Protein AF-A0A7S0VPA0-F1 (afdb_monomer)

pLDDT: mean 72.65, std 26.73, range [26.27, 98.5]

Sequence (343 aa):
MHLTSVAKGAALLAGLMACMPEGADAFAASPASLARLGGRAPAVNFASAAQKGGRAPLTGLKMSLSKDDKLGPFLESEKNLDHVFRNNKMWVVEQTRNDPDFFLRMSTGQSPKFLWIGCSDARVPANEIVGCGPGELFVHRNIANLVVNNDNSIQSVFQYAVEYLQVEHIIVCGHYQCGGVAASLNNADLASPLEEWVCNIRDVYRLHKEELDAIKSPEQRKRRLVELNAREQAVNVYKAAVVQRRRVYTHMKTGLAQPKVHAVVFDPKTGNLKRINTFEGDEQIDELHEVYDLYDAQTAAEFWENEEEYPKRENTPRKLFNRMPTGLSAAKQSVSLPSSDDE

Radius of gyration: 32.86 Å; Cα contacts (8 Å, |Δi|>4): 327; chains: 1; bounding box: 89×100×85 Å

Structure (mmCIF, N/CA/C/O backbone):
data_AF-A0A7S0VPA0-F1
#
_entry.id   AF-A0A7S0VPA0-F1
#
loop_
_atom_site.group_PDB
_atom_site.id
_atom_site.type_symbol
_atom_site.label_atom_id
_atom_site.label_alt_id
_atom_site.label_comp_id
_atom_site.label_asym_id
_atom_site.label_entity_id
_atom_site.label_seq_id
_atom_site.pdbx_PDB_ins_code
_atom_site.Cartn_x
_atom_site.Cartn_y
_atom_site.Cartn_z
_atom_site.occupancy
_atom_site.B_iso_or_equiv
_atom_site.auth_seq_id
_atom_site.auth_comp_id
_atom_site.auth_asym_id
_atom_site.auth_atom_id
_atom_site.pdbx_PDB_model_num
ATOM 1 N N . MET A 1 1 ? 24.143 -38.740 -47.650 1.00 32.38 1 MET A N 1
ATOM 2 C CA . MET A 1 1 ? 25.544 -38.351 -47.926 1.00 32.38 1 MET A CA 1
ATOM 3 C C . MET A 1 1 ? 25.711 -36.918 -47.431 1.00 32.38 1 MET A C 1
ATOM 5 O O . MET A 1 1 ? 25.043 -36.046 -47.955 1.00 32.38 1 MET A O 1
ATOM 9 N N . HIS A 1 2 ? 26.184 -36.774 -46.188 1.00 28.34 2 HIS A N 1
ATOM 10 C CA . HIS A 1 2 ? 27.453 -36.109 -45.817 1.00 28.34 2 HIS A CA 1
ATOM 11 C C . HIS A 1 2 ? 27.423 -34.583 -46.011 1.00 28.34 2 HIS A C 1
ATOM 13 O O . HIS A 1 2 ? 27.366 -34.101 -47.129 1.00 28.34 2 HIS A O 1
ATOM 19 N N . LEU A 1 3 ? 27.231 -33.820 -44.927 1.00 27.89 3 LEU A N 1
ATOM 20 C CA . LEU A 1 3 ? 28.231 -33.320 -43.953 1.00 27.89 3 LEU A CA 1
ATOM 21 C C . LEU A 1 3 ? 28.628 -31.883 -44.322 1.00 27.89 3 LEU A C 1
ATOM 23 O O . LEU A 1 3 ? 29.388 -31.689 -45.258 1.00 27.89 3 LEU A O 1
ATOM 27 N N . THR A 1 4 ? 28.114 -30.898 -43.575 1.00 32.09 4 THR A N 1
ATOM 28 C CA . THR A 1 4 ? 28.841 -29.706 -43.073 1.00 32.09 4 THR A CA 1
ATOM 29 C C . THR A 1 4 ? 27.857 -28.742 -42.388 1.00 32.09 4 THR A C 1
ATOM 31 O O . THR A 1 4 ? 27.223 -27.909 -43.019 1.00 32.09 4 THR A O 1
ATOM 34 N N . SER A 1 5 ? 27.708 -28.854 -41.065 1.00 35.09 5 SER A N 1
ATOM 35 C CA . SER A 1 5 ? 27.100 -27.804 -40.228 1.00 35.09 5 SER A CA 1
ATOM 36 C C . SER A 1 5 ? 27.611 -27.918 -38.790 1.00 35.09 5 SER A C 1
ATOM 38 O O . SER A 1 5 ? 26.869 -28.243 -37.868 1.00 35.09 5 SER A O 1
ATOM 40 N N . VAL A 1 6 ? 28.910 -27.678 -38.607 1.00 39.25 6 VAL A N 1
ATOM 41 C CA . VAL A 1 6 ? 29.537 -27.434 -37.299 1.00 39.25 6 VAL A CA 1
ATOM 42 C C . VAL A 1 6 ? 30.620 -26.377 -37.511 1.00 39.25 6 VAL A C 1
ATOM 44 O O . VAL A 1 6 ? 31.776 -26.717 -37.710 1.00 39.25 6 VAL A O 1
ATOM 47 N N . ALA A 1 7 ? 30.233 -25.100 -37.572 1.00 33.41 7 ALA A N 1
ATOM 48 C CA . ALA A 1 7 ? 31.144 -23.953 -37.449 1.00 33.41 7 ALA A CA 1
ATOM 49 C C . ALA A 1 7 ? 30.348 -22.638 -37.447 1.00 33.41 7 ALA A C 1
ATOM 51 O O . ALA A 1 7 ? 30.307 -21.936 -38.452 1.00 33.41 7 ALA A O 1
ATOM 52 N N . LYS A 1 8 ? 29.673 -22.318 -36.334 1.00 34.59 8 LYS A N 1
ATOM 53 C CA . LYS A 1 8 ? 29.228 -20.941 -36.010 1.00 34.59 8 LYS A CA 1
ATOM 54 C C . LYS A 1 8 ? 28.920 -20.729 -34.515 1.00 34.59 8 LYS A C 1
ATOM 56 O O . LYS A 1 8 ? 28.148 -19.854 -34.156 1.00 34.59 8 LYS A O 1
ATOM 61 N N . GLY A 1 9 ? 29.552 -21.523 -33.644 1.00 32.88 9 GLY A N 1
ATOM 62 C CA . GLY A 1 9 ? 29.410 -21.461 -32.179 1.00 32.88 9 GLY A CA 1
ATOM 63 C C . GLY A 1 9 ? 30.737 -21.289 -31.430 1.00 32.88 9 GLY A C 1
ATOM 64 O O . GLY A 1 9 ? 30.834 -21.666 -30.271 1.00 32.88 9 GLY A O 1
ATOM 65 N N . ALA A 1 10 ? 31.773 -20.768 -32.092 1.00 32.72 10 ALA A N 1
ATOM 66 C CA . ALA A 1 10 ? 33.113 -20.590 -31.528 1.00 32.72 10 ALA A CA 1
ATOM 67 C C . ALA A 1 10 ? 33.644 -19.181 -31.836 1.00 32.72 10 ALA A C 1
ATOM 69 O O . ALA A 1 10 ? 34.648 -19.014 -32.516 1.00 32.72 10 ALA A O 1
ATOM 70 N N . ALA A 1 11 ? 32.906 -18.161 -31.399 1.00 35.44 11 ALA A N 1
ATOM 71 C CA . ALA A 1 11 ? 33.345 -16.765 -31.395 1.00 35.44 11 ALA A CA 1
ATOM 72 C C . ALA A 1 11 ? 32.500 -15.955 -30.397 1.00 35.44 11 ALA A C 1
ATOM 74 O O . ALA A 1 11 ? 31.857 -14.982 -30.766 1.00 35.44 11 ALA A O 1
ATOM 75 N N . LEU A 1 12 ? 32.432 -16.403 -29.139 1.00 34.19 12 LEU A N 1
ATOM 76 C CA . LEU A 1 12 ? 31.917 -15.587 -28.028 1.00 34.19 12 LEU A CA 1
ATOM 77 C C . LEU A 1 12 ? 32.509 -16.029 -26.675 1.00 34.19 12 LEU A C 1
ATOM 79 O O . LEU A 1 12 ? 31.828 -16.059 -25.657 1.00 34.19 12 LEU A O 1
ATOM 83 N N . LEU A 1 13 ? 33.785 -16.430 -26.679 1.00 31.72 13 LEU A N 1
ATOM 84 C CA . LEU A 1 13 ? 34.511 -16.873 -25.479 1.00 31.72 13 LEU A CA 1
ATOM 85 C C . LEU A 1 13 ? 35.946 -16.321 -25.427 1.00 31.72 13 LEU A C 1
ATOM 87 O O . LEU A 1 13 ? 36.865 -16.957 -24.925 1.00 31.72 13 LEU A O 1
ATOM 91 N N . ALA A 1 14 ? 36.127 -15.109 -25.953 1.00 33.38 14 ALA A N 1
ATOM 92 C CA . ALA A 1 14 ? 37.338 -14.309 -25.810 1.00 33.38 14 ALA A CA 1
ATOM 93 C C . ALA A 1 14 ? 36.904 -12.864 -25.526 1.00 33.38 14 ALA A C 1
ATOM 95 O O . ALA A 1 14 ? 36.555 -12.126 -26.442 1.00 33.38 14 ALA A O 1
ATOM 96 N N . GLY A 1 15 ? 36.825 -12.496 -24.245 1.00 35.62 15 GLY A N 1
ATOM 97 C CA . GLY A 1 15 ? 36.389 -11.153 -23.839 1.00 35.62 15 GLY A CA 1
ATOM 98 C C . GLY A 1 15 ? 35.948 -10.983 -22.383 1.00 35.62 15 GLY A C 1
ATOM 99 O O . GLY A 1 15 ? 35.438 -9.926 -22.040 1.00 35.62 15 GLY A O 1
ATOM 100 N N . LEU A 1 16 ? 36.129 -11.988 -21.521 1.00 31.03 16 LEU A N 1
ATOM 101 C CA . LEU A 1 16 ? 35.842 -11.903 -20.082 1.00 31.03 16 LEU A CA 1
ATOM 102 C C . LEU A 1 16 ? 36.966 -12.577 -19.281 1.00 31.03 16 LEU A C 1
ATOM 104 O O . LEU A 1 16 ? 36.773 -13.576 -18.601 1.00 31.03 16 LEU A O 1
ATOM 108 N N . MET A 1 17 ? 38.174 -12.030 -19.408 1.00 32.00 17 MET A N 1
ATOM 109 C CA . MET A 1 17 ? 39.246 -12.178 -18.421 1.00 32.00 17 MET A CA 1
ATOM 110 C C . MET A 1 17 ? 40.142 -10.939 -18.480 1.00 32.00 17 MET A C 1
ATOM 112 O O . MET A 1 17 ? 41.177 -10.914 -19.136 1.00 32.00 17 MET A O 1
ATOM 116 N N . ALA A 1 18 ? 39.699 -9.885 -17.806 1.00 33.62 18 ALA A N 1
ATOM 117 C CA . ALA A 1 18 ? 40.543 -8.799 -17.335 1.00 33.62 18 ALA A CA 1
ATOM 118 C C . ALA A 1 18 ? 39.914 -8.279 -16.036 1.00 33.62 18 ALA A C 1
ATOM 120 O O . ALA A 1 18 ? 38.700 -8.105 -15.981 1.00 33.62 18 ALA A O 1
ATOM 121 N N . CYS A 1 19 ? 40.750 -8.064 -15.019 1.00 33.06 19 CYS A N 1
ATOM 122 C CA . CYS A 1 19 ? 40.427 -7.644 -13.649 1.00 33.06 19 CYS A CA 1
ATOM 123 C C . CYS A 1 19 ? 40.062 -8.768 -12.660 1.00 33.06 19 CYS A C 1
ATOM 125 O O . CYS A 1 19 ? 38.955 -8.825 -12.133 1.00 33.06 19 CYS A O 1
ATOM 127 N N . MET A 1 20 ? 41.058 -9.588 -12.309 1.00 32.31 20 MET A N 1
ATOM 128 C CA . MET A 1 20 ? 41.238 -10.051 -10.927 1.00 32.31 20 MET A CA 1
ATOM 129 C C . MET A 1 20 ? 42.699 -9.831 -10.495 1.00 32.31 20 MET A C 1
ATOM 131 O O . MET A 1 20 ? 43.583 -9.924 -11.347 1.00 32.31 20 MET A O 1
ATOM 135 N N . PRO A 1 21 ? 42.943 -9.459 -9.223 1.00 33.28 21 PRO A N 1
ATOM 136 C CA . PRO A 1 21 ? 44.235 -8.968 -8.757 1.00 33.28 21 PRO A CA 1
ATOM 137 C C . PRO A 1 21 ? 45.264 -10.092 -8.587 1.00 33.28 21 PRO A C 1
ATOM 139 O O . PRO A 1 21 ? 44.941 -11.213 -8.195 1.00 33.28 21 PRO A O 1
ATOM 142 N N . GLU A 1 22 ? 46.507 -9.739 -8.899 1.00 30.94 22 GLU A N 1
ATOM 143 C CA . GLU A 1 22 ? 47.726 -10.543 -8.827 1.00 30.94 22 GLU A CA 1
ATOM 144 C C . GLU A 1 22 ? 48.099 -10.936 -7.386 1.00 30.94 22 GLU A C 1
ATOM 146 O O . GLU A 1 22 ? 47.882 -10.167 -6.449 1.00 30.94 22 GLU A O 1
ATOM 151 N N . GLY A 1 23 ? 48.746 -12.098 -7.226 1.00 28.50 23 GLY A N 1
ATOM 152 C CA . GLY A 1 23 ? 49.575 -12.391 -6.050 1.00 28.50 23 GLY A CA 1
ATOM 153 C C . GLY A 1 23 ? 49.283 -13.710 -5.336 1.00 28.50 23 GLY A C 1
ATOM 154 O O . GLY A 1 23 ? 48.856 -13.711 -4.186 1.00 28.50 23 GLY A O 1
ATOM 155 N N . ALA A 1 24 ? 49.575 -14.840 -5.979 1.00 30.14 24 ALA A N 1
ATOM 156 C CA . ALA A 1 24 ? 49.732 -16.122 -5.293 1.00 30.14 24 ALA A CA 1
ATOM 157 C C . ALA A 1 24 ? 50.986 -16.827 -5.820 1.00 30.14 24 ALA A C 1
ATOM 159 O O . ALA A 1 24 ? 50.892 -17.818 -6.537 1.00 30.14 24 ALA A O 1
ATOM 160 N N . ASP A 1 25 ? 52.157 -16.298 -5.460 1.00 29.67 25 ASP A N 1
ATOM 161 C CA . ASP A 1 25 ? 53.421 -17.006 -5.644 1.00 29.67 25 ASP A CA 1
ATOM 162 C C . ASP A 1 25 ? 53.804 -17.736 -4.359 1.00 29.67 25 ASP A C 1
ATOM 164 O O . ASP A 1 25 ? 54.080 -17.154 -3.307 1.00 29.67 25 ASP A O 1
ATOM 168 N N . ALA A 1 26 ? 53.812 -19.058 -4.483 1.00 32.00 26 ALA A N 1
ATOM 169 C CA . ALA A 1 26 ? 54.432 -19.975 -3.556 1.00 32.00 26 ALA A CA 1
ATOM 170 C C . ALA A 1 26 ? 55.951 -19.750 -3.556 1.00 32.00 26 ALA A C 1
ATOM 172 O O . ALA A 1 26 ? 56.624 -20.040 -4.542 1.00 32.00 26 ALA A O 1
ATOM 173 N N . PHE A 1 27 ? 56.505 -19.302 -2.429 1.00 27.69 27 PHE A N 1
ATOM 174 C CA . PHE A 1 27 ? 57.941 -19.371 -2.177 1.00 27.69 27 PHE A CA 1
ATOM 175 C C . PHE A 1 27 ? 58.235 -20.345 -1.039 1.00 27.69 27 PHE A C 1
ATOM 177 O O . PHE A 1 27 ? 57.930 -20.110 0.130 1.00 27.69 27 PHE A O 1
ATOM 184 N N . ALA A 1 28 ? 58.847 -21.461 -1.429 1.00 29.02 28 ALA A N 1
ATOM 185 C CA . ALA A 1 28 ? 59.545 -22.381 -0.553 1.00 29.02 28 ALA A CA 1
ATOM 186 C C . ALA A 1 28 ? 60.718 -21.657 0.130 1.00 29.02 28 ALA A C 1
ATOM 188 O O . ALA A 1 28 ? 61.542 -21.035 -0.542 1.00 29.02 28 ALA A O 1
ATOM 189 N N . ALA A 1 29 ? 60.813 -21.756 1.456 1.00 28.09 29 ALA A N 1
ATOM 190 C CA . ALA A 1 29 ? 61.918 -21.198 2.230 1.00 28.09 29 ALA A CA 1
ATOM 191 C C . ALA A 1 29 ? 62.819 -22.311 2.788 1.00 28.09 29 ALA A C 1
ATOM 193 O O . ALA A 1 29 ? 62.364 -23.226 3.474 1.00 28.09 29 ALA A O 1
ATOM 194 N N . SER A 1 30 ? 64.112 -22.191 2.482 1.00 27.44 30 SER A N 1
ATOM 195 C CA . SER A 1 30 ? 65.235 -22.957 3.035 1.00 27.44 30 SER A CA 1
ATOM 196 C C . SER A 1 30 ? 65.550 -22.517 4.479 1.00 27.44 30 SER A C 1
ATOM 198 O O . SER A 1 30 ? 65.410 -21.331 4.787 1.00 27.44 30 SER A O 1
ATOM 200 N N . PRO A 1 31 ? 66.015 -23.414 5.372 1.00 28.36 31 PRO A N 1
ATOM 201 C CA . PRO A 1 31 ? 66.252 -23.089 6.773 1.00 28.36 31 PRO A CA 1
ATOM 202 C C . PRO A 1 31 ? 67.663 -22.526 6.986 1.00 28.36 31 PRO A C 1
ATOM 204 O O . PRO A 1 31 ? 68.636 -23.201 6.668 1.00 28.36 31 PRO A O 1
ATOM 207 N N . ALA A 1 32 ? 67.763 -21.315 7.546 1.00 28.17 32 ALA A N 1
ATOM 208 C CA . ALA A 1 32 ? 68.786 -20.866 8.509 1.00 28.17 32 ALA A CA 1
ATOM 209 C C . ALA A 1 32 ? 68.996 -19.342 8.442 1.00 28.17 32 ALA A C 1
ATOM 211 O O . ALA A 1 32 ? 69.848 -18.842 7.713 1.00 28.17 32 ALA A O 1
ATOM 212 N N . SER A 1 33 ? 68.297 -18.605 9.300 1.00 28.42 33 SER A N 1
ATOM 213 C CA . SER A 1 33 ? 68.822 -17.366 9.879 1.00 28.42 33 SER A CA 1
ATOM 214 C C . SER A 1 33 ? 68.251 -17.212 11.290 1.00 28.42 33 SER A C 1
ATOM 216 O O . SER A 1 33 ? 67.051 -17.094 11.523 1.00 28.42 33 SER A O 1
ATOM 218 N N . LEU A 1 34 ? 69.150 -17.372 12.256 1.00 27.36 34 LEU A N 1
ATOM 219 C CA . LEU A 1 34 ? 68.897 -17.509 13.684 1.00 27.36 34 LEU A CA 1
ATOM 220 C C . LEU A 1 34 ? 68.647 -16.155 14.368 1.00 27.36 34 LEU A C 1
ATOM 222 O O . LEU A 1 34 ? 69.434 -15.228 14.223 1.00 27.36 34 LEU A O 1
ATOM 226 N N . ALA A 1 35 ? 67.634 -16.167 15.238 1.00 28.98 35 ALA A N 1
ATOM 227 C CA . ALA A 1 35 ? 67.571 -15.553 16.568 1.00 28.98 35 ALA A CA 1
ATOM 228 C C . ALA A 1 35 ? 67.687 -14.022 16.726 1.00 28.98 35 ALA A C 1
ATOM 230 O O . ALA A 1 35 ? 68.770 -13.453 16.623 1.00 28.98 35 ALA A O 1
ATOM 231 N N . ARG A 1 36 ? 66.623 -13.417 17.286 1.00 27.62 36 ARG A N 1
ATOM 232 C CA . ARG A 1 36 ? 66.661 -12.779 18.622 1.00 27.62 36 ARG A CA 1
ATOM 233 C C . ARG A 1 36 ? 65.265 -12.341 19.107 1.00 27.62 36 ARG A C 1
ATOM 235 O O . ARG A 1 36 ? 64.505 -11.755 18.354 1.00 27.62 36 ARG A O 1
ATOM 242 N N . LEU A 1 37 ? 65.037 -12.576 20.407 1.00 29.25 37 LEU A N 1
ATOM 243 C CA . LEU A 1 37 ? 64.057 -11.955 21.322 1.00 29.25 37 LEU A CA 1
ATOM 244 C C . LEU A 1 37 ? 62.614 -12.517 21.382 1.00 29.25 37 LEU A C 1
ATOM 246 O O . LEU A 1 37 ? 61.673 -11.960 20.843 1.00 29.25 37 LEU A O 1
ATOM 250 N N . GLY A 1 38 ? 62.460 -13.582 22.184 1.00 26.27 38 GLY A N 1
ATOM 251 C CA . GLY A 1 38 ? 61.722 -13.515 23.461 1.00 26.27 38 GLY A CA 1
ATOM 252 C C . GLY A 1 38 ? 60.184 -13.543 23.458 1.00 26.27 38 GLY A C 1
ATOM 253 O O . GLY A 1 38 ? 59.554 -12.496 23.496 1.00 26.27 38 GLY A O 1
ATOM 254 N N . GLY A 1 39 ? 59.593 -14.737 23.601 1.00 28.81 39 GLY A N 1
ATOM 255 C CA . GLY A 1 39 ? 58.189 -14.925 24.009 1.00 28.81 39 GLY A CA 1
ATOM 256 C C . GLY A 1 39 ? 57.688 -16.352 23.750 1.00 28.81 39 GLY A C 1
ATOM 257 O O . GLY A 1 39 ? 57.384 -16.703 22.619 1.00 28.81 39 GLY A O 1
ATOM 258 N N . ARG A 1 40 ? 57.670 -17.209 24.782 1.00 31.22 40 ARG A N 1
ATOM 259 C CA . ARG A 1 40 ? 57.403 -18.662 24.699 1.00 31.22 40 ARG A CA 1
ATOM 260 C C . ARG A 1 40 ? 55.922 -18.988 24.426 1.00 31.22 40 ARG A C 1
ATOM 262 O O . ARG A 1 40 ? 55.089 -18.776 25.300 1.00 31.22 40 ARG A O 1
ATOM 269 N N . ALA A 1 41 ? 55.639 -19.630 23.292 1.00 30.17 41 ALA A N 1
ATOM 270 C CA . ALA A 1 41 ? 54.487 -20.521 23.104 1.00 30.17 41 ALA A CA 1
ATOM 271 C C . ALA A 1 41 ? 54.889 -21.966 23.485 1.00 30.17 41 ALA A C 1
ATOM 273 O O . ALA A 1 41 ? 56.035 -22.350 23.224 1.00 30.17 41 ALA A O 1
ATOM 274 N N . PRO A 1 42 ? 54.023 -22.780 24.121 1.00 32.22 42 PRO A N 1
ATOM 275 C CA . PRO A 1 42 ? 54.386 -24.140 24.497 1.00 32.22 42 PRO A CA 1
ATOM 276 C C . PRO A 1 42 ? 54.331 -25.074 23.281 1.00 32.22 42 PRO A C 1
ATOM 278 O O . PRO A 1 42 ? 53.343 -25.131 22.553 1.00 32.22 42 PRO A O 1
ATOM 281 N N . ALA A 1 43 ? 55.430 -25.798 23.078 1.00 30.75 43 ALA A N 1
ATOM 282 C CA . ALA A 1 43 ? 55.639 -26.759 22.007 1.00 30.75 43 ALA A CA 1
ATOM 283 C C . ALA A 1 43 ? 54.884 -28.074 22.256 1.00 30.75 43 ALA A C 1
ATOM 285 O O . ALA A 1 43 ? 54.890 -28.604 23.368 1.00 30.75 43 ALA A O 1
ATOM 286 N N . VAL A 1 44 ? 54.301 -28.633 21.196 1.00 30.03 44 VAL A N 1
ATOM 287 C CA . VAL A 1 44 ? 53.760 -29.996 21.168 1.00 30.03 44 VAL A CA 1
ATOM 288 C C . VAL A 1 44 ? 54.839 -30.903 20.579 1.00 30.03 44 VAL A C 1
ATOM 290 O O . VAL A 1 44 ? 55.142 -30.820 19.392 1.00 30.03 44 VAL A O 1
ATOM 293 N N . ASN A 1 45 ? 55.455 -31.737 21.418 1.00 29.25 45 ASN A N 1
ATOM 294 C CA . ASN A 1 45 ? 56.400 -32.767 20.987 1.00 29.25 45 ASN A CA 1
ATOM 295 C C . ASN A 1 45 ? 55.652 -34.083 20.756 1.00 29.25 45 ASN A C 1
ATOM 297 O O . ASN A 1 45 ? 55.006 -34.597 21.668 1.00 29.25 45 ASN A O 1
ATOM 301 N N . PHE A 1 46 ? 55.813 -34.660 19.566 1.00 28.30 46 PHE A N 1
ATOM 302 C CA . PHE A 1 46 ? 55.507 -36.061 19.297 1.00 28.30 46 PHE A CA 1
ATOM 303 C C . PHE A 1 46 ? 56.811 -36.862 19.322 1.00 28.30 46 PHE A C 1
ATOM 305 O O . PHE A 1 46 ? 57.683 -36.661 18.481 1.00 28.30 46 PHE A O 1
ATOM 312 N N . ALA A 1 47 ? 56.938 -37.779 20.280 1.00 30.75 47 ALA A N 1
ATOM 313 C CA . ALA A 1 47 ? 57.941 -38.837 20.259 1.00 30.75 47 ALA A CA 1
ATOM 314 C C . ALA A 1 47 ? 57.353 -40.127 20.850 1.00 30.75 47 ALA A C 1
ATOM 316 O O . ALA A 1 47 ? 56.534 -40.104 21.767 1.00 30.75 47 ALA A O 1
ATOM 317 N N . SER A 1 48 ? 57.745 -41.237 20.233 1.00 27.98 48 SER A N 1
ATOM 318 C CA . SER A 1 48 ? 57.097 -42.543 20.235 1.00 27.98 48 SER A CA 1
ATOM 319 C C . SER A 1 48 ? 57.331 -43.407 21.479 1.00 27.98 48 SER A C 1
ATOM 321 O O . SER A 1 48 ? 58.345 -43.309 22.160 1.00 27.98 48 SER A O 1
ATOM 323 N N . ALA A 1 49 ? 56.383 -44.325 21.665 1.00 31.16 49 ALA A N 1
ATOM 324 C CA . ALA A 1 49 ? 56.267 -45.411 22.634 1.00 31.16 49 ALA A CA 1
ATOM 325 C C . ALA A 1 49 ? 57.549 -46.137 23.103 1.00 31.16 49 ALA A C 1
ATOM 327 O O . ALA A 1 49 ? 58.336 -46.629 22.298 1.00 31.16 49 ALA A O 1
ATOM 328 N N . ALA A 1 50 ? 57.607 -46.395 24.415 1.00 29.77 50 ALA A N 1
ATOM 329 C CA . ALA A 1 50 ? 58.070 -47.656 24.998 1.00 29.77 50 ALA A CA 1
ATOM 330 C C . ALA A 1 50 ? 57.343 -47.905 26.338 1.00 29.77 50 ALA A C 1
ATOM 332 O O . ALA A 1 50 ? 56.945 -46.981 27.040 1.00 29.77 50 ALA A O 1
ATOM 333 N N . GLN A 1 51 ? 57.089 -49.173 26.634 1.00 33.12 51 GLN A N 1
ATOM 334 C CA . GLN A 1 51 ? 55.990 -49.683 27.456 1.00 33.12 51 GLN A CA 1
ATOM 335 C C . GLN A 1 51 ? 56.434 -50.073 28.885 1.00 33.12 51 GLN A C 1
ATOM 337 O O . GLN A 1 51 ? 57.551 -50.552 29.054 1.00 33.12 51 GLN A O 1
ATOM 342 N N . LYS A 1 52 ? 55.472 -50.028 29.831 1.00 28.86 52 LYS A N 1
ATOM 343 C CA . LYS A 1 52 ? 55.312 -50.798 31.100 1.00 28.86 52 LYS A CA 1
ATOM 344 C C . LYS A 1 52 ? 55.432 -50.012 32.420 1.00 28.86 52 LYS A C 1
ATOM 346 O O . LYS A 1 52 ? 56.511 -49.642 32.856 1.00 28.86 52 LYS A O 1
ATOM 351 N N . GLY A 1 53 ? 54.292 -49.907 33.111 1.00 28.27 53 GLY A N 1
ATOM 352 C CA . GLY A 1 53 ? 54.167 -49.511 34.521 1.00 28.27 53 GLY A CA 1
ATOM 353 C C . GLY A 1 53 ? 52.774 -48.941 34.798 1.00 28.27 53 GLY A C 1
ATOM 354 O O . GLY A 1 53 ? 52.509 -47.794 34.468 1.00 28.27 53 GLY A O 1
ATOM 355 N N . GLY A 1 54 ? 51.844 -49.758 35.296 1.00 31.22 54 GLY A N 1
ATOM 356 C CA . GLY A 1 54 ? 50.413 -49.433 35.317 1.00 31.22 54 GLY A CA 1
ATOM 357 C C . GLY A 1 54 ? 49.929 -48.488 36.424 1.00 31.22 54 GLY A C 1
ATOM 358 O O . GLY A 1 54 ? 50.500 -48.448 37.507 1.00 31.22 54 GLY A O 1
ATOM 359 N N . ARG A 1 55 ? 48.793 -47.818 36.165 1.00 31.38 55 ARG A N 1
ATOM 360 C CA . ARG A 1 55 ? 47.627 -47.670 37.067 1.00 31.38 55 ARG A CA 1
ATOM 361 C C . ARG A 1 55 ? 46.492 -46.888 36.374 1.00 31.38 55 ARG A C 1
ATOM 363 O O . ARG A 1 55 ? 46.729 -45.780 35.929 1.00 31.38 55 ARG A O 1
ATOM 370 N N . ALA A 1 56 ? 45.303 -47.505 36.355 1.00 37.25 56 ALA A N 1
ATOM 371 C CA . ALA A 1 56 ? 43.922 -46.988 36.244 1.00 37.25 56 ALA A CA 1
ATOM 372 C C . ALA A 1 56 ? 43.527 -45.935 35.167 1.00 37.25 56 ALA A C 1
ATOM 374 O O . ALA A 1 56 ? 44.230 -44.953 34.951 1.00 37.25 56 ALA A O 1
ATOM 375 N N . PRO A 1 57 ? 42.335 -46.067 34.542 1.00 33.97 57 PRO A N 1
ATOM 376 C CA . PRO A 1 57 ? 41.814 -45.057 33.629 1.00 33.97 57 PRO A CA 1
ATOM 377 C C . PRO A 1 57 ? 41.324 -43.835 34.418 1.00 33.97 57 PRO A C 1
ATOM 379 O O . PRO A 1 57 ? 40.502 -43.963 35.324 1.00 33.97 57 PRO A O 1
ATOM 382 N N . LEU A 1 58 ? 41.768 -42.634 34.038 1.00 37.78 58 LEU A N 1
ATOM 383 C CA . LEU A 1 58 ? 41.102 -41.384 34.418 1.00 37.78 58 LEU A CA 1
ATOM 384 C C . LEU A 1 58 ? 39.803 -41.249 33.609 1.00 37.78 58 LEU A C 1
ATOM 386 O O . LEU A 1 58 ? 39.659 -40.413 32.722 1.00 37.78 58 LEU A O 1
ATOM 390 N N . THR A 1 59 ? 38.835 -42.109 33.917 1.00 39.62 59 THR A N 1
ATOM 391 C CA . THR A 1 59 ? 37.422 -41.811 33.714 1.00 39.62 59 THR A CA 1
ATOM 392 C C . THR A 1 59 ? 37.043 -40.722 34.710 1.00 39.62 59 THR A C 1
ATOM 394 O O . THR A 1 59 ? 36.941 -40.998 35.904 1.00 39.62 59 THR A O 1
ATOM 397 N N . GLY A 1 60 ? 36.826 -39.496 34.235 1.00 41.44 60 GLY A N 1
ATOM 398 C CA . GLY A 1 60 ? 36.168 -38.468 35.040 1.00 41.44 60 GLY A CA 1
ATOM 399 C C . GLY A 1 60 ? 36.831 -37.099 35.031 1.00 41.44 60 GLY A C 1
ATOM 400 O O . GLY A 1 60 ? 37.223 -36.608 36.080 1.00 41.44 60 GLY A O 1
ATOM 401 N N . LEU A 1 61 ? 36.818 -36.422 33.883 1.00 31.45 61 LEU A N 1
ATOM 402 C CA . LEU A 1 61 ? 36.445 -35.009 33.897 1.00 31.45 61 LEU A CA 1
ATOM 403 C C . LEU A 1 61 ? 35.030 -34.919 33.321 1.00 31.45 61 LEU A C 1
ATOM 405 O O . LEU A 1 61 ? 34.822 -34.713 32.130 1.00 31.45 61 LEU A O 1
ATOM 409 N N . LYS A 1 62 ? 34.029 -35.146 34.177 1.00 35.12 62 LYS A N 1
ATOM 410 C CA . LYS A 1 62 ? 32.688 -34.634 33.900 1.00 35.12 62 LYS A CA 1
ATOM 411 C C . LYS A 1 62 ? 32.782 -33.129 34.104 1.00 35.12 62 LYS A C 1
ATOM 413 O O . LYS A 1 62 ? 32.799 -32.677 35.245 1.00 35.12 62 LYS A O 1
ATOM 418 N N . MET A 1 63 ? 32.845 -32.362 33.020 1.00 36.97 63 MET A N 1
ATOM 419 C CA . MET A 1 63 ? 32.367 -30.988 33.099 1.00 36.97 63 MET A CA 1
ATOM 420 C C . MET A 1 63 ? 30.883 -31.086 33.438 1.00 36.97 63 MET A C 1
ATOM 422 O O . MET A 1 63 ? 30.077 -31.549 32.632 1.00 36.97 63 MET A O 1
ATOM 426 N N . SER A 1 64 ? 30.538 -30.774 34.684 1.00 37.16 64 SER A N 1
ATOM 427 C CA . SER A 1 64 ? 29.150 -30.618 35.078 1.00 37.16 64 SER A CA 1
ATOM 428 C C . SER A 1 64 ? 28.607 -29.425 34.306 1.00 37.16 64 SER A C 1
ATOM 430 O O . SER A 1 64 ? 28.902 -28.283 34.650 1.00 37.16 64 SER A O 1
ATOM 432 N N . LEU A 1 65 ? 27.844 -29.698 33.251 1.00 45.53 65 LEU A N 1
ATOM 433 C CA . LEU A 1 65 ? 26.930 -28.720 32.683 1.00 45.53 65 LEU A CA 1
ATOM 434 C C . LEU A 1 65 ? 26.021 -28.273 33.829 1.00 45.53 65 LEU A C 1
ATOM 436 O O . LEU A 1 65 ? 25.236 -29.068 34.357 1.00 45.53 65 LEU A O 1
ATOM 440 N N . SER A 1 66 ? 26.187 -27.031 34.278 1.00 44.88 66 SER A N 1
ATOM 441 C CA . SER A 1 66 ? 25.186 -26.413 35.132 1.00 44.88 66 SER A CA 1
ATOM 442 C C . SER A 1 66 ? 23.890 -26.342 34.323 1.00 44.88 66 SER A C 1
ATOM 444 O O . SER A 1 66 ? 23.898 -26.100 33.117 1.00 44.88 66 SER A O 1
ATOM 446 N N . LYS A 1 67 ? 22.747 -26.561 34.976 1.00 50.53 67 LYS A N 1
ATOM 447 C CA . LYS A 1 67 ? 21.421 -26.444 34.341 1.00 50.53 67 LYS A CA 1
ATOM 448 C C . LYS A 1 67 ? 21.069 -25.006 33.912 1.00 50.53 67 LYS A C 1
ATOM 450 O O . LYS A 1 67 ? 19.971 -24.787 33.415 1.00 50.53 67 LYS A O 1
ATOM 455 N N . ASP A 1 68 ? 22.004 -24.070 34.062 1.00 53.38 68 ASP A N 1
ATOM 456 C CA . ASP A 1 68 ? 21.855 -22.645 33.775 1.00 53.38 68 ASP A CA 1
ATOM 457 C C . ASP A 1 68 ? 22.701 -22.182 32.580 1.00 53.38 68 ASP A C 1
ATOM 459 O O . ASP A 1 68 ? 22.886 -20.979 32.384 1.00 53.38 68 ASP A O 1
ATOM 463 N N . ASP A 1 69 ? 23.211 -23.104 31.758 1.00 50.72 69 ASP A N 1
ATOM 464 C CA . ASP A 1 69 ? 23.935 -22.729 30.546 1.00 50.72 69 ASP A CA 1
ATOM 465 C C . ASP A 1 69 ? 22.956 -22.298 29.436 1.00 50.72 69 ASP A C 1
ATOM 467 O O . ASP A 1 69 ? 22.556 -23.062 28.554 1.00 50.72 69 ASP A O 1
ATOM 471 N N . LYS A 1 70 ? 22.528 -21.031 29.507 1.00 57.62 70 LYS A N 1
ATOM 472 C CA . LYS A 1 70 ? 21.654 -20.361 28.525 1.00 57.62 70 LYS A CA 1
ATOM 473 C C . LYS A 1 70 ? 22.282 -20.236 27.126 1.00 57.62 70 LYS A C 1
ATOM 475 O O . LYS A 1 70 ? 21.641 -19.685 26.234 1.00 57.62 70 LYS A O 1
ATOM 480 N N . LEU A 1 71 ? 23.502 -20.738 26.922 1.00 53.47 71 LEU A N 1
ATOM 481 C CA . LEU A 1 71 ? 24.186 -20.781 25.629 1.00 53.47 71 LEU A CA 1
ATOM 482 C C . LEU A 1 71 ? 24.022 -22.108 24.873 1.00 53.47 71 LEU A C 1
ATOM 484 O O . LEU A 1 71 ? 24.303 -22.146 23.678 1.00 53.47 71 LEU A O 1
ATOM 488 N N . GLY A 1 72 ? 23.527 -23.173 25.511 1.00 46.69 72 GLY A N 1
ATOM 489 C CA . GLY A 1 72 ? 23.259 -24.456 24.841 1.00 46.69 72 GLY A CA 1
ATOM 490 C C . GLY A 1 72 ? 22.360 -24.349 23.593 1.00 46.69 72 GLY A C 1
ATOM 491 O O . GLY A 1 72 ? 22.685 -24.957 22.577 1.00 46.69 72 GLY A O 1
ATOM 492 N N . PRO A 1 73 ? 21.299 -23.515 23.586 1.00 51.34 73 PRO A N 1
ATOM 493 C CA . PRO A 1 73 ? 20.481 -23.277 22.391 1.00 51.34 73 PRO A CA 1
ATOM 494 C C . PRO A 1 73 ? 21.152 -22.393 21.327 1.00 51.34 73 PRO A C 1
ATOM 496 O O . PRO A 1 73 ? 20.642 -22.288 20.215 1.00 51.34 73 PRO A O 1
ATOM 499 N N . PHE A 1 74 ? 22.264 -21.726 21.650 1.00 47.16 74 PHE A N 1
ATOM 500 C CA . PHE A 1 74 ? 22.962 -20.830 20.724 1.00 47.16 74 PHE A CA 1
ATOM 501 C C . PHE A 1 74 ? 23.803 -21.611 19.701 1.00 47.16 74 PHE A C 1
ATOM 503 O O . PHE A 1 74 ? 24.016 -21.139 18.588 1.00 47.16 74 PHE A O 1
ATOM 510 N N . LEU A 1 75 ? 24.216 -22.835 20.046 1.00 48.19 75 LEU A N 1
ATOM 511 C CA . LEU A 1 75 ? 25.053 -23.697 19.203 1.00 48.19 75 LEU A CA 1
ATOM 512 C C . LEU A 1 75 ? 24.254 -24.584 18.229 1.00 48.19 75 LEU A C 1
ATOM 514 O O . LEU A 1 75 ? 24.830 -25.122 17.290 1.00 48.19 75 LEU A O 1
ATOM 518 N N . GLU A 1 76 ? 22.930 -24.681 18.383 1.00 49.16 76 GLU A N 1
ATOM 519 C CA . GLU A 1 76 ? 22.043 -25.418 17.461 1.00 49.16 76 GLU A CA 1
ATOM 520 C C . GLU A 1 76 ? 21.511 -24.536 16.306 1.00 49.16 76 GLU A C 1
ATOM 522 O O . GLU A 1 76 ? 20.683 -24.970 15.504 1.00 49.16 76 GLU A O 1
ATOM 527 N N . SER A 1 77 ? 21.953 -23.275 16.212 1.00 51.34 77 SER A N 1
ATOM 528 C CA . SER A 1 77 ? 21.459 -22.317 15.216 1.00 51.34 77 SER A CA 1
ATOM 529 C C . SER A 1 77 ? 22.557 -21.564 14.472 1.00 51.34 77 SER A C 1
ATOM 531 O O . SER A 1 77 ? 22.419 -20.383 14.168 1.00 51.34 77 SER A O 1
ATOM 533 N N . GLU A 1 78 ? 23.594 -22.262 14.020 1.00 52.62 78 GLU A N 1
ATOM 534 C CA . GLU A 1 78 ? 24.204 -21.831 12.763 1.00 52.62 78 GLU A CA 1
ATOM 535 C C . GLU A 1 78 ? 23.228 -22.155 11.623 1.00 52.62 78 GLU A C 1
ATOM 537 O O . GLU A 1 78 ? 23.376 -23.127 10.882 1.00 52.62 78 GLU A O 1
ATOM 542 N N . LYS A 1 79 ? 22.186 -21.322 11.471 1.00 59.56 79 LYS A N 1
ATOM 543 C CA . LYS A 1 79 ? 21.485 -21.157 10.191 1.00 59.56 79 LYS A CA 1
ATOM 544 C C . LYS A 1 79 ? 22.479 -20.522 9.225 1.00 59.56 79 LYS A C 1
ATOM 546 O O . LYS A 1 79 ? 22.409 -19.334 8.929 1.00 59.56 79 LYS A O 1
ATOM 551 N N . ASN A 1 80 ? 23.459 -21.311 8.810 1.00 69.00 80 ASN A N 1
ATOM 552 C CA . ASN A 1 80 ? 24.492 -20.881 7.901 1.00 69.00 80 ASN A CA 1
ATOM 553 C C . ASN A 1 80 ? 23.818 -20.425 6.592 1.00 69.00 80 ASN A C 1
ATOM 555 O O . ASN A 1 80 ? 22.940 -21.107 6.045 1.00 69.00 80 ASN A O 1
ATOM 559 N N . LEU A 1 81 ? 24.217 -19.240 6.124 1.00 85.31 81 LEU A N 1
ATOM 560 C CA . LEU A 1 81 ? 23.730 -18.580 4.913 1.00 85.31 81 LEU A CA 1
ATOM 561 C C . LEU A 1 81 ? 23.876 -19.466 3.659 1.00 85.31 81 LEU A C 1
ATOM 563 O O . LEU A 1 81 ? 23.179 -19.256 2.666 1.00 85.31 81 LEU A O 1
ATOM 567 N N . ASP A 1 82 ? 24.712 -20.504 3.721 1.00 87.94 82 ASP A N 1
ATOM 568 C CA . ASP A 1 82 ? 24.887 -21.532 2.693 1.00 87.94 82 ASP A CA 1
ATOM 569 C C . ASP A 1 82 ? 23.570 -22.088 2.143 1.00 87.94 82 ASP A C 1
ATOM 571 O O . ASP A 1 82 ? 23.433 -22.300 0.931 1.00 87.94 82 ASP A O 1
ATOM 575 N N . HIS A 1 83 ? 22.560 -22.298 2.996 1.00 86.38 83 HIS A N 1
ATOM 576 C CA . HIS A 1 83 ? 21.283 -22.821 2.514 1.00 86.38 83 HIS A CA 1
ATOM 577 C C . HIS A 1 83 ? 20.577 -21.833 1.567 1.00 86.38 83 HIS A C 1
ATOM 579 O O . HIS A 1 83 ? 19.878 -22.276 0.656 1.00 86.38 83 HIS A O 1
ATOM 585 N N . VAL A 1 84 ? 20.743 -20.516 1.758 1.00 90.19 84 VAL A N 1
ATOM 586 C CA . VAL A 1 84 ? 20.132 -19.472 0.919 1.00 90.19 84 VAL A CA 1
ATOM 587 C C . VAL A 1 84 ? 20.763 -19.491 -0.468 1.00 90.19 84 VAL A C 1
ATOM 589 O O . VAL A 1 84 ? 20.041 -19.533 -1.463 1.00 90.19 84 VAL A O 1
ATOM 592 N N . PHE A 1 85 ? 22.095 -19.559 -0.551 1.00 92.38 85 PHE A N 1
ATOM 593 C CA . PHE A 1 85 ? 22.801 -19.677 -1.831 1.00 92.38 85 PHE A CA 1
ATOM 594 C C . PHE A 1 85 ? 22.476 -20.985 -2.552 1.00 92.38 85 PHE A C 1
ATOM 596 O O . PHE A 1 85 ? 22.288 -20.992 -3.769 1.00 92.38 85 PHE A O 1
ATOM 603 N N . ARG A 1 86 ? 22.357 -22.095 -1.813 1.00 92.88 86 ARG A N 1
ATOM 604 C CA . ARG A 1 86 ? 21.909 -23.370 -2.382 1.00 92.88 86 ARG A CA 1
ATOM 605 C C . ARG A 1 86 ? 20.493 -23.259 -2.951 1.00 92.88 86 ARG A C 1
ATOM 607 O O . ARG A 1 86 ? 20.275 -23.664 -4.089 1.00 92.88 86 ARG A O 1
ATOM 614 N N . ASN A 1 87 ? 19.556 -22.680 -2.200 1.00 92.88 87 ASN A N 1
ATOM 615 C CA . ASN A 1 87 ? 18.178 -22.481 -2.655 1.00 92.88 87 ASN A CA 1
ATOM 616 C C . ASN A 1 87 ? 18.113 -21.556 -3.879 1.00 92.88 87 ASN A C 1
ATOM 618 O O . ASN A 1 87 ? 17.373 -21.841 -4.815 1.00 92.88 87 ASN A O 1
ATOM 622 N N . ASN A 1 88 ? 18.926 -20.496 -3.917 1.00 95.62 88 ASN A N 1
ATOM 623 C CA . ASN A 1 88 ? 19.019 -19.606 -5.072 1.00 95.62 88 ASN A CA 1
ATOM 624 C C . ASN A 1 88 ? 19.517 -20.343 -6.326 1.00 95.62 88 ASN A C 1
ATOM 626 O O . ASN A 1 88 ? 18.892 -20.222 -7.374 1.00 95.62 88 ASN A O 1
ATOM 630 N N . LYS A 1 89 ? 20.576 -21.159 -6.223 1.00 95.31 89 LYS A N 1
ATOM 631 C CA . LYS A 1 89 ? 21.060 -21.966 -7.359 1.00 95.31 89 LYS A CA 1
ATOM 632 C C . LYS A 1 89 ? 19.976 -22.902 -7.894 1.00 95.31 89 LYS A C 1
ATOM 634 O O . LYS A 1 89 ? 19.796 -22.991 -9.105 1.00 95.31 89 LYS A O 1
ATOM 639 N N . MET A 1 90 ? 19.231 -23.556 -7.002 1.00 95.50 90 MET A N 1
ATOM 640 C CA . MET A 1 90 ? 18.105 -24.412 -7.392 1.00 95.50 90 MET A CA 1
ATOM 641 C C . MET A 1 90 ? 16.998 -23.615 -8.090 1.00 95.50 90 MET A C 1
ATOM 643 O O . MET A 1 90 ? 16.485 -24.054 -9.116 1.00 95.50 90 MET A O 1
ATOM 647 N N . TRP A 1 91 ? 16.672 -22.426 -7.581 1.00 95.00 91 TRP A N 1
ATOM 648 C CA . TRP A 1 91 ? 15.696 -21.532 -8.200 1.00 95.00 91 TRP A CA 1
ATOM 649 C C . TRP A 1 91 ? 16.130 -21.083 -9.603 1.00 95.00 91 TRP A C 1
ATOM 651 O O . TRP A 1 91 ? 15.322 -21.148 -10.522 1.00 95.00 91 TRP A O 1
ATOM 661 N N . VAL A 1 92 ? 17.402 -20.717 -9.808 1.00 95.81 92 VAL A N 1
ATOM 662 C CA . VAL A 1 92 ? 17.933 -20.350 -11.136 1.00 95.81 92 VAL A CA 1
ATOM 663 C C . VAL A 1 92 ? 17.767 -21.491 -12.138 1.00 95.81 92 VAL A C 1
ATOM 665 O O . VAL A 1 92 ? 17.307 -21.259 -13.258 1.00 95.81 92 VAL A O 1
ATOM 668 N N . VAL A 1 93 ? 18.115 -22.720 -11.740 1.00 96.38 93 VAL A N 1
ATOM 669 C CA . VAL A 1 93 ? 17.964 -23.908 -12.596 1.00 96.38 93 VAL A CA 1
ATOM 670 C C . VAL A 1 93 ? 16.499 -24.122 -12.969 1.00 96.38 93 VAL A C 1
ATOM 672 O O . VAL A 1 93 ? 16.198 -24.326 -14.142 1.00 96.38 93 VAL A O 1
ATOM 675 N N . GLU A 1 94 ? 15.591 -24.033 -11.998 1.00 95.75 94 GLU A N 1
ATOM 676 C CA . GLU A 1 94 ? 14.159 -24.231 -12.224 1.00 95.75 94 GLU A CA 1
ATOM 677 C C . GLU A 1 94 ? 13.559 -23.157 -13.143 1.00 95.75 94 GLU A C 1
ATOM 679 O O . GLU A 1 94 ? 12.873 -23.485 -14.108 1.00 95.75 94 GLU A O 1
ATOM 684 N N . GLN A 1 95 ? 13.862 -21.876 -12.905 1.00 94.38 95 GLN A N 1
ATOM 685 C CA . GLN A 1 95 ? 13.360 -20.792 -13.756 1.00 94.38 95 GLN A CA 1
ATOM 686 C C . GLN A 1 95 ? 13.889 -20.906 -15.190 1.00 94.38 95 GLN A C 1
ATOM 688 O O . GLN A 1 95 ? 13.107 -20.812 -16.128 1.00 94.38 95 GLN A O 1
ATOM 693 N N . THR A 1 96 ? 15.186 -21.190 -15.365 1.00 94.69 96 THR A N 1
ATOM 694 C CA . THR A 1 96 ? 15.798 -21.344 -16.701 1.00 94.69 96 THR A CA 1
ATOM 695 C C . THR A 1 96 ? 15.254 -22.567 -17.441 1.00 94.69 96 THR A C 1
ATOM 697 O O . THR A 1 96 ? 15.133 -22.557 -18.663 1.00 94.69 96 THR A O 1
ATOM 700 N N . ARG A 1 97 ? 14.920 -23.640 -16.711 1.00 96.25 97 ARG A N 1
ATOM 701 C CA . ARG A 1 97 ? 14.303 -24.838 -17.289 1.00 96.25 97 ARG A CA 1
ATOM 702 C C . ARG A 1 97 ? 12.902 -24.550 -17.822 1.00 96.25 97 ARG A C 1
ATOM 704 O O . ARG A 1 97 ? 12.560 -25.050 -18.890 1.00 96.25 97 ARG A O 1
ATOM 711 N N . ASN A 1 98 ? 12.110 -23.792 -17.069 1.00 93.88 98 ASN A N 1
ATOM 712 C CA . ASN A 1 98 ? 10.750 -23.429 -17.458 1.00 93.88 98 ASN A CA 1
ATOM 713 C C . ASN A 1 98 ? 10.744 -22.375 -18.571 1.00 93.88 98 ASN A C 1
ATOM 715 O O . ASN A 1 98 ? 9.885 -22.417 -19.449 1.00 93.88 98 ASN A O 1
ATOM 719 N N . ASP A 1 99 ? 11.719 -21.467 -18.557 1.00 93.56 99 ASP A N 1
ATOM 720 C CA . ASP A 1 99 ? 11.853 -20.391 -19.529 1.00 93.56 99 ASP A CA 1
ATOM 721 C C . ASP A 1 99 ? 13.333 -19.996 -19.723 1.00 93.56 99 ASP A C 1
ATOM 723 O O . ASP A 1 99 ? 13.906 -19.288 -18.886 1.00 93.56 99 ASP A O 1
ATOM 727 N N . PRO A 1 100 ? 13.970 -20.426 -20.832 1.00 95.44 100 PRO A N 1
ATOM 728 C CA . PRO A 1 100 ? 15.380 -20.137 -21.105 1.00 95.44 100 PRO A CA 1
ATOM 729 C C . PRO A 1 100 ? 15.720 -18.642 -21.186 1.00 95.44 100 PRO A C 1
ATOM 731 O O . PRO A 1 100 ? 16.854 -18.260 -20.896 1.00 95.44 100 PRO A O 1
ATOM 734 N N . ASP A 1 101 ? 14.748 -17.795 -21.534 1.00 93.44 101 ASP A N 1
ATOM 735 C CA . ASP A 1 101 ? 14.930 -16.350 -21.700 1.00 93.44 101 ASP A CA 1
ATOM 736 C C . ASP A 1 101 ? 14.530 -15.553 -20.444 1.00 93.44 101 ASP A C 1
ATOM 738 O O . ASP A 1 101 ? 14.569 -14.318 -20.448 1.00 93.44 101 ASP A O 1
ATOM 742 N N . PHE A 1 102 ? 14.171 -16.226 -19.344 1.00 91.62 102 PHE A N 1
ATOM 743 C CA . PHE A 1 102 ? 13.698 -15.599 -18.105 1.00 91.62 102 PHE A CA 1
ATOM 744 C C . PHE A 1 102 ? 14.648 -14.512 -17.579 1.00 91.62 102 PHE A C 1
ATOM 746 O O . PHE A 1 102 ? 14.243 -13.367 -17.360 1.00 91.62 102 PHE A O 1
ATOM 753 N N . PHE A 1 103 ? 15.931 -14.846 -17.413 1.00 92.56 103 PHE A N 1
ATOM 754 C CA . PHE A 1 103 ? 16.933 -13.910 -16.895 1.00 92.56 103 PHE A CA 1
ATOM 755 C C . PHE A 1 103 ? 17.335 -12.845 -17.915 1.00 92.56 103 PHE A C 1
ATOM 757 O O . PHE A 1 103 ? 17.670 -11.726 -17.523 1.00 92.56 103 PHE A O 1
ATOM 764 N N . LEU A 1 104 ? 17.242 -13.152 -19.214 1.00 90.25 104 LEU A N 1
ATOM 765 C CA . LEU A 1 104 ? 17.440 -12.153 -20.257 1.00 90.25 104 LEU A CA 1
ATOM 766 C C . LEU A 1 104 ? 16.369 -11.067 -20.134 1.00 90.25 104 LEU A C 1
ATOM 768 O O . LEU A 1 104 ? 16.716 -9.897 -19.997 1.00 90.25 104 LEU A O 1
ATOM 772 N N . ARG A 1 105 ? 15.084 -11.436 -20.064 1.00 87.38 105 ARG A N 1
ATOM 773 C CA . ARG A 1 105 ? 13.998 -10.460 -19.868 1.00 87.38 105 ARG A CA 1
ATOM 774 C C . ARG A 1 105 ? 14.144 -9.693 -18.555 1.00 87.38 105 ARG A C 1
ATOM 776 O O . ARG A 1 105 ? 14.057 -8.468 -18.574 1.00 87.38 105 ARG A O 1
ATOM 783 N N . MET A 1 106 ? 14.476 -10.375 -17.456 1.00 87.12 106 MET A N 1
ATOM 784 C CA . MET A 1 106 ? 14.734 -9.735 -16.156 1.00 87.12 106 MET A CA 1
ATOM 785 C C . MET A 1 106 ? 15.835 -8.662 -16.227 1.00 87.12 106 MET A C 1
ATOM 787 O O . MET A 1 106 ? 15.762 -7.663 -15.518 1.00 87.12 106 MET A O 1
ATOM 791 N N . SER A 1 107 ? 16.835 -8.838 -17.098 1.00 87.81 107 SER A N 1
ATOM 792 C CA . SER A 1 107 ? 17.942 -7.886 -17.263 1.00 87.81 107 SER A CA 1
ATOM 793 C C . SER A 1 107 ? 17.605 -6.646 -18.105 1.00 87.81 107 SER A C 1
ATOM 795 O O . SER A 1 107 ? 18.309 -5.642 -18.016 1.00 87.81 107 SER A O 1
ATOM 797 N N . THR A 1 10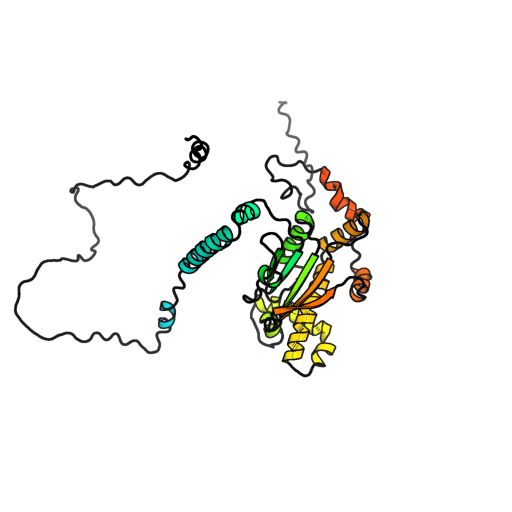8 ? 16.533 -6.682 -18.907 1.00 83.69 108 THR A N 1
ATOM 798 C CA . THR A 1 108 ? 16.211 -5.615 -19.883 1.00 83.69 108 THR A CA 1
ATOM 799 C C . THR A 1 108 ? 15.489 -4.398 -19.296 1.00 83.69 108 THR A C 1
ATOM 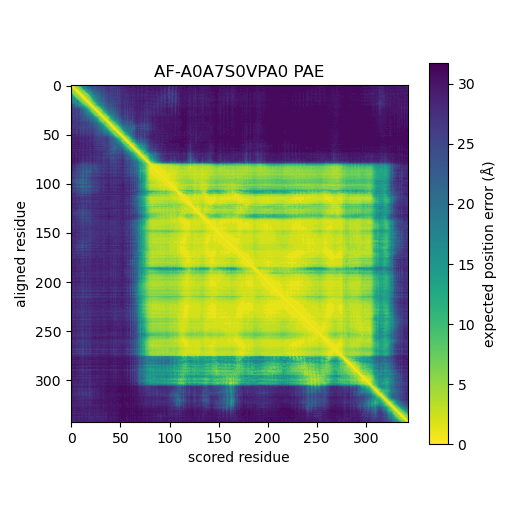801 O O . THR A 1 108 ? 15.336 -3.387 -19.981 1.00 83.69 108 THR A O 1
ATOM 804 N N . GLY A 1 109 ? 15.088 -4.458 -18.024 1.00 76.12 109 GLY A N 1
ATOM 805 C CA . GLY A 1 109 ? 14.433 -3.367 -17.302 1.00 76.12 109 GLY A CA 1
ATOM 806 C C . GLY A 1 109 ? 13.083 -3.771 -16.713 1.00 76.12 109 GLY A C 1
ATOM 807 O O . GLY A 1 109 ? 12.662 -4.920 -16.803 1.00 76.12 109 GLY A O 1
ATOM 808 N N . GLN A 1 110 ? 12.406 -2.808 -16.089 1.00 78.00 110 GLN A N 1
ATOM 809 C CA . GLN A 1 110 ? 11.084 -2.991 -15.484 1.00 78.00 110 GLN A CA 1
ATOM 810 C C . GLN A 1 110 ? 10.115 -1.923 -15.997 1.00 78.00 110 GLN A C 1
ATOM 812 O O . GLN A 1 110 ? 10.509 -0.777 -16.221 1.00 78.00 110 GLN A O 1
ATOM 817 N N . SER A 1 111 ? 8.843 -2.285 -16.152 1.00 84.62 111 SER A N 1
ATOM 818 C CA . SER A 1 111 ? 7.758 -1.341 -16.443 1.00 84.62 111 SER A CA 1
ATOM 819 C C . SER A 1 111 ? 6.497 -1.776 -15.689 1.00 84.62 111 SER A C 1
ATOM 821 O O . SER A 1 111 ? 5.517 -2.209 -16.298 1.00 84.62 111 SER A O 1
ATOM 823 N N . PRO A 1 112 ? 6.535 -1.730 -14.346 1.00 91.81 112 PRO A N 1
ATOM 824 C CA . PRO A 1 112 ? 5.428 -2.203 -13.537 1.00 91.81 112 PRO A CA 1
ATOM 825 C C . PRO A 1 112 ? 4.213 -1.299 -13.734 1.00 91.81 112 PRO A C 1
ATOM 827 O O . PRO A 1 112 ? 4.324 -0.074 -13.763 1.00 91.81 112 PRO A O 1
ATOM 830 N N . LYS A 1 113 ? 3.033 -1.909 -13.843 1.00 92.38 113 LYS A N 1
ATOM 831 C CA . LYS A 1 113 ? 1.756 -1.178 -13.940 1.00 92.38 113 LYS A CA 1
ATOM 832 C C . LYS A 1 113 ? 1.138 -0.891 -12.579 1.00 92.38 113 LYS A C 1
ATOM 834 O O . LYS A 1 113 ? 0.275 -0.023 -12.457 1.00 92.38 113 LYS A O 1
ATOM 839 N N . PHE A 1 114 ? 1.618 -1.590 -11.560 1.00 95.62 114 PHE A N 1
ATOM 840 C CA . PHE A 1 114 ? 1.074 -1.575 -10.217 1.00 95.62 114 PHE A CA 1
ATOM 841 C C . PHE A 1 114 ? 2.167 -1.203 -9.212 1.00 95.62 114 PHE A C 1
ATOM 843 O O . PHE A 1 114 ? 3.249 -1.793 -9.216 1.00 95.62 114 PHE A O 1
ATOM 850 N N . LEU A 1 115 ? 1.861 -0.268 -8.316 1.00 97.69 115 LEU A N 1
ATOM 851 C CA . LEU A 1 115 ? 2.547 -0.106 -7.038 1.00 97.69 115 LEU A CA 1
ATOM 852 C C . LEU A 1 115 ? 1.758 -0.869 -5.968 1.00 97.69 115 LEU A C 1
ATOM 854 O O . LEU A 1 115 ? 0.575 -0.612 -5.767 1.00 97.69 115 LEU A O 1
ATOM 858 N N . TRP A 1 116 ? 2.419 -1.776 -5.261 1.00 97.88 116 TRP A N 1
ATOM 859 C CA . TRP A 1 116 ? 1.873 -2.534 -4.143 1.00 97.88 116 TRP A CA 1
ATOM 860 C C . TRP A 1 116 ? 2.468 -2.061 -2.822 1.00 97.88 116 TRP A C 1
ATOM 862 O O . TRP A 1 116 ? 3.678 -2.143 -2.616 1.00 97.88 116 TRP A O 1
ATOM 872 N N . ILE A 1 117 ? 1.608 -1.637 -1.902 1.00 98.44 117 ILE A N 1
ATOM 873 C CA . ILE A 1 117 ? 1.961 -1.245 -0.538 1.00 98.44 117 ILE A CA 1
ATOM 874 C C . ILE A 1 117 ? 1.391 -2.307 0.394 1.00 98.44 117 ILE A C 1
ATOM 876 O O . ILE A 1 117 ? 0.180 -2.392 0.591 1.00 98.44 117 ILE A O 1
ATOM 880 N N . GLY A 1 118 ? 2.265 -3.155 0.931 1.00 97.94 118 GLY A N 1
ATOM 881 C CA . GLY A 1 118 ? 1.878 -4.317 1.727 1.00 97.94 118 GLY A CA 1
ATOM 882 C C . GLY A 1 118 ? 2.515 -4.352 3.111 1.00 97.94 118 GLY A C 1
ATOM 883 O O . GLY A 1 118 ? 3.362 -3.535 3.464 1.00 97.94 118 GLY A O 1
ATOM 884 N N . CYS A 1 119 ? 2.113 -5.339 3.908 1.00 98.12 119 CYS A N 1
ATOM 885 C CA . CYS A 1 119 ? 2.707 -5.563 5.219 1.00 98.12 119 CYS A CA 1
ATOM 886 C C . CYS A 1 119 ? 4.058 -6.297 5.105 1.00 98.12 119 CYS A C 1
ATOM 888 O O . CYS A 1 119 ? 4.238 -7.167 4.244 1.00 98.12 119 CYS A O 1
ATOM 890 N N . SER A 1 120 ? 4.989 -6.025 6.020 1.00 97.31 120 SER A N 1
ATOM 891 C CA . SER A 1 120 ? 6.244 -6.779 6.182 1.00 97.31 120 SER A CA 1
ATOM 892 C C . SER A 1 120 ? 6.053 -8.232 6.653 1.00 97.31 120 SER A C 1
ATOM 894 O O . SER A 1 120 ? 7.030 -8.968 6.743 1.00 97.31 120 SER A O 1
ATOM 896 N N . ASP A 1 121 ? 4.821 -8.674 6.934 1.00 94.88 121 ASP A N 1
ATOM 897 C CA . ASP A 1 121 ? 4.505 -10.054 7.327 1.00 94.88 121 ASP A CA 1
ATOM 898 C C . ASP A 1 121 ? 5.035 -11.076 6.306 1.00 94.88 121 ASP A C 1
ATOM 900 O O . ASP A 1 121 ? 4.674 -11.052 5.128 1.00 94.88 121 ASP A O 1
ATOM 904 N N . ALA A 1 122 ? 5.891 -11.995 6.755 1.00 89.06 122 ALA A N 1
ATOM 905 C CA . ALA A 1 122 ? 6.595 -12.940 5.888 1.00 89.06 122 ALA A CA 1
ATOM 906 C C . ALA A 1 122 ? 5.671 -13.882 5.091 1.00 89.06 122 ALA A C 1
ATOM 908 O O . ALA A 1 122 ? 6.108 -14.454 4.098 1.00 89.06 122 ALA A O 1
ATOM 909 N N . ARG A 1 123 ? 4.402 -14.027 5.490 1.00 90.06 123 ARG A N 1
ATOM 910 C CA . ARG A 1 123 ? 3.412 -14.891 4.825 1.00 90.06 123 ARG A CA 1
ATOM 911 C C . ARG A 1 123 ? 2.727 -14.224 3.633 1.00 90.06 123 ARG A C 1
ATOM 913 O O . ARG A 1 123 ? 1.881 -14.854 3.010 1.00 90.06 123 ARG A O 1
ATOM 920 N N . VAL A 1 124 ? 3.031 -12.953 3.355 1.00 88.12 124 VAL A N 1
ATOM 921 C CA . VAL A 1 124 ? 2.311 -12.138 2.363 1.00 88.12 124 VAL A CA 1
ATOM 922 C C . VAL A 1 124 ? 3.245 -11.653 1.234 1.00 88.12 124 VAL A C 1
ATOM 924 O O . VAL A 1 124 ? 3.470 -10.446 1.095 1.00 88.12 124 VAL A O 1
ATOM 927 N N . PRO A 1 125 ? 3.852 -12.558 0.438 1.00 89.38 125 PRO A N 1
ATOM 928 C CA . PRO A 1 125 ? 4.646 -12.180 -0.730 1.00 89.38 125 PRO A CA 1
ATOM 929 C C . PRO A 1 125 ? 3.743 -11.663 -1.861 1.00 89.38 125 PRO A C 1
ATOM 931 O O . PRO A 1 125 ? 2.930 -12.399 -2.412 1.00 89.38 125 PRO A O 1
ATOM 934 N N . ALA A 1 126 ? 3.893 -10.384 -2.215 1.00 90.62 126 ALA A N 1
ATOM 935 C CA . ALA A 1 126 ? 2.995 -9.697 -3.144 1.00 90.62 126 ALA A CA 1
ATOM 936 C C . ALA A 1 126 ? 2.908 -10.390 -4.515 1.00 90.62 126 ALA A C 1
ATOM 938 O O . ALA A 1 126 ? 1.816 -10.763 -4.933 1.00 90.62 126 ALA A O 1
ATOM 939 N N . ASN A 1 127 ? 4.052 -10.621 -5.171 1.00 88.81 127 ASN A N 1
ATOM 940 C CA . ASN A 1 127 ? 4.115 -11.201 -6.517 1.00 88.81 127 ASN A CA 1
ATOM 941 C C . ASN A 1 127 ? 3.443 -12.579 -6.598 1.00 88.81 127 ASN A C 1
ATOM 943 O O . ASN A 1 127 ? 2.738 -12.853 -7.563 1.00 88.81 127 ASN A O 1
ATOM 947 N N . GLU A 1 128 ? 3.619 -13.420 -5.576 1.00 88.69 128 GLU A N 1
ATOM 948 C CA . GLU A 1 128 ? 3.010 -14.754 -5.523 1.00 88.69 128 GLU A CA 1
ATOM 949 C C . GLU A 1 128 ? 1.491 -14.671 -5.347 1.00 88.69 128 GLU A C 1
ATOM 951 O O . GLU A 1 128 ? 0.756 -15.391 -6.018 1.00 88.69 128 GLU A O 1
ATOM 956 N N . ILE A 1 129 ? 1.009 -13.765 -4.488 1.00 89.69 129 ILE A N 1
ATOM 957 C CA . ILE A 1 129 ? -0.425 -13.605 -4.209 1.00 89.69 129 ILE A CA 1
ATOM 958 C C . ILE A 1 129 ? -1.192 -13.147 -5.449 1.00 89.69 129 ILE A C 1
ATOM 960 O O . ILE A 1 129 ? -2.308 -13.609 -5.678 1.00 89.69 129 ILE A O 1
ATOM 964 N N . VAL A 1 130 ? -0.619 -12.230 -6.235 1.00 90.38 130 VAL A N 1
ATOM 965 C CA . VAL A 1 130 ? -1.287 -11.695 -7.434 1.00 90.38 130 VAL A CA 1
ATOM 966 C C . VAL A 1 130 ? -0.911 -12.421 -8.726 1.00 90.38 130 VAL A C 1
ATOM 968 O O . VAL A 1 130 ? -1.467 -12.105 -9.773 1.00 90.38 130 VAL A O 1
ATOM 971 N N . GLY A 1 131 ? 0.010 -13.388 -8.671 1.00 87.25 131 GLY A N 1
ATOM 972 C CA . GLY A 1 131 ? 0.485 -14.110 -9.852 1.00 87.25 131 GLY A CA 1
ATOM 973 C C . GLY A 1 131 ? 1.259 -13.233 -10.843 1.00 87.25 131 GLY A C 1
ATOM 974 O O . GLY A 1 131 ? 1.244 -13.518 -12.037 1.00 87.25 131 GLY A O 1
ATOM 975 N N . CYS A 1 132 ? 1.910 -12.168 -10.366 1.00 86.00 132 CYS A N 1
ATOM 976 C CA . CYS A 1 132 ? 2.705 -11.272 -11.206 1.00 86.00 132 CYS A CA 1
ATOM 977 C C . CYS A 1 132 ? 4.143 -11.774 -11.349 1.00 86.00 132 CYS A C 1
ATOM 979 O O . CYS A 1 132 ? 4.793 -12.169 -10.375 1.00 86.00 132 CYS A O 1
ATOM 981 N N . GLY A 1 133 ? 4.663 -11.688 -12.570 1.00 82.25 133 GLY A N 1
ATOM 982 C CA . GLY A 1 133 ? 6.054 -11.963 -12.886 1.00 82.25 133 GLY A CA 1
ATOM 983 C C . GLY A 1 133 ? 7.016 -10.875 -12.383 1.00 82.25 133 GLY A C 1
ATOM 984 O O . GLY A 1 133 ? 6.607 -9.796 -11.933 1.00 82.25 133 GLY A O 1
ATOM 985 N N . PRO A 1 134 ? 8.334 -11.129 -12.448 1.00 80.69 134 PRO A N 1
ATOM 986 C CA . PRO A 1 134 ? 9.340 -10.120 -12.133 1.00 80.69 134 PRO A CA 1
ATOM 987 C C . PRO A 1 134 ? 9.200 -8.876 -13.023 1.00 80.69 134 PRO A C 1
ATOM 989 O O . PRO A 1 134 ? 9.058 -8.990 -14.236 1.00 80.69 134 PRO A O 1
ATOM 992 N N . GLY A 1 135 ? 9.274 -7.685 -12.421 1.00 81.44 135 GLY A N 1
ATOM 993 C CA . GLY A 1 135 ? 9.192 -6.406 -13.140 1.00 81.44 135 GLY A CA 1
ATOM 994 C C . GLY A 1 135 ? 7.771 -5.901 -13.429 1.00 81.44 135 GLY A C 1
ATOM 995 O O . GLY A 1 135 ? 7.631 -4.786 -13.931 1.00 81.44 135 GLY A O 1
ATOM 996 N N . GLU A 1 136 ? 6.732 -6.669 -13.080 1.00 86.69 136 GLU A N 1
ATOM 997 C CA . GLU A 1 136 ? 5.321 -6.290 -13.284 1.00 86.69 136 GLU A CA 1
ATOM 998 C C . GLU A 1 136 ? 4.707 -5.541 -12.087 1.00 86.69 136 GLU A C 1
ATOM 1000 O O . GLU A 1 136 ? 3.757 -4.769 -12.251 1.00 86.69 136 GLU A O 1
ATOM 1005 N N . LEU A 1 137 ? 5.279 -5.730 -10.892 1.00 92.75 137 LEU A N 1
ATOM 1006 C CA . LEU A 1 137 ? 4.823 -5.147 -9.630 1.00 92.75 137 LEU A CA 1
ATOM 1007 C C . LEU A 1 137 ? 5.967 -4.380 -8.955 1.00 92.75 137 LEU A C 1
ATOM 1009 O O . LEU A 1 137 ? 7.020 -4.952 -8.669 1.00 92.75 137 LEU A O 1
ATOM 1013 N N . PHE A 1 138 ? 5.757 -3.096 -8.669 1.00 96.50 138 PHE A N 1
ATOM 1014 C CA . PHE A 1 138 ? 6.661 -2.311 -7.831 1.00 96.50 138 PHE A CA 1
ATOM 1015 C C . PHE A 1 138 ? 6.191 -2.412 -6.381 1.00 96.50 138 PHE A C 1
ATOM 1017 O O . PHE A 1 138 ? 5.027 -2.144 -6.103 1.00 96.50 138 PHE A O 1
ATOM 1024 N N . VAL A 1 139 ? 7.047 -2.842 -5.455 1.00 96.81 139 VAL A N 1
ATOM 1025 C CA . VAL A 1 139 ? 6.607 -3.271 -4.118 1.00 96.81 139 VAL A CA 1
ATOM 1026 C C . VAL A 1 139 ? 7.263 -2.431 -3.027 1.00 96.81 139 VAL A C 1
ATOM 1028 O O . VAL A 1 139 ? 8.485 -2.343 -2.951 1.00 96.81 139 VAL A O 1
ATOM 1031 N N . HIS A 1 140 ? 6.446 -1.897 -2.123 1.00 98.25 140 HIS A N 1
ATOM 1032 C CA . HIS A 1 140 ? 6.869 -1.351 -0.839 1.00 98.25 140 HIS A CA 1
ATOM 1033 C C . HIS A 1 140 ? 6.205 -2.126 0.299 1.00 98.25 140 HIS A C 1
ATOM 1035 O O . HIS A 1 140 ? 5.029 -2.496 0.223 1.00 98.25 140 HIS A O 1
ATOM 1041 N N . ARG A 1 141 ? 6.965 -2.406 1.361 1.00 98.06 141 ARG A N 1
ATOM 1042 C CA . ARG A 1 141 ? 6.474 -3.158 2.518 1.00 98.06 141 ARG A CA 1
ATOM 1043 C C . ARG A 1 141 ? 6.957 -2.533 3.812 1.00 98.06 141 ARG A C 1
ATOM 1045 O O . ARG A 1 141 ? 8.151 -2.308 3.980 1.00 98.06 141 ARG A O 1
ATOM 1052 N N . ASN A 1 142 ? 6.024 -2.316 4.728 1.00 98.25 142 ASN A N 1
ATOM 1053 C CA . ASN A 1 142 ? 6.297 -1.864 6.088 1.00 98.25 142 ASN A CA 1
ATOM 1054 C C . ASN A 1 142 ? 5.332 -2.549 7.073 1.00 98.25 142 ASN A C 1
ATOM 1056 O O . ASN A 1 142 ? 4.440 -3.303 6.676 1.00 98.25 142 ASN A O 1
ATOM 1060 N N . ILE A 1 143 ? 5.518 -2.360 8.379 1.00 98.00 143 ILE A N 1
ATOM 1061 C CA . ILE A 1 143 ? 4.658 -3.003 9.381 1.00 98.00 143 ILE A CA 1
ATOM 1062 C C . ILE A 1 143 ? 3.237 -2.440 9.249 1.00 98.00 143 ILE A C 1
ATOM 1064 O O . ILE A 1 143 ? 3.036 -1.239 9.386 1.00 98.00 143 ILE A O 1
ATOM 1068 N N . ALA A 1 144 ? 2.255 -3.316 9.015 1.00 97.94 144 ALA A N 1
ATOM 1069 C CA . ALA A 1 144 ? 0.842 -2.957 8.857 1.00 97.94 144 ALA A CA 1
ATOM 1070 C C . ALA A 1 144 ? 0.528 -1.980 7.702 1.00 97.94 144 ALA A C 1
ATOM 1072 O O . ALA A 1 144 ? -0.484 -1.279 7.765 1.00 97.94 144 ALA A O 1
ATOM 1073 N N . ASN A 1 145 ? 1.344 -1.991 6.635 1.00 98.12 145 ASN A N 1
ATOM 1074 C CA . ASN A 1 145 ? 1.061 -1.346 5.342 1.00 98.12 145 ASN A CA 1
ATOM 1075 C C . ASN A 1 145 ? 0.644 0.134 5.457 1.00 98.12 145 ASN A C 1
ATOM 1077 O O . ASN A 1 145 ? -0.289 0.574 4.783 1.00 98.12 145 ASN A O 1
ATOM 1081 N N . LEU A 1 146 ? 1.308 0.872 6.345 1.00 98.50 146 LEU A N 1
ATOM 1082 C CA . LEU A 1 146 ? 1.013 2.266 6.648 1.00 98.50 146 LEU A CA 1
ATOM 1083 C C . LEU A 1 146 ? 1.532 3.210 5.564 1.00 98.50 146 LEU A C 1
ATOM 1085 O O . LEU A 1 146 ? 2.598 2.998 4.985 1.00 98.50 146 LEU A O 1
ATOM 1089 N N . VAL A 1 147 ? 0.768 4.270 5.319 1.00 98.25 147 VAL A N 1
ATOM 1090 C CA . VAL A 1 147 ? 1.130 5.399 4.465 1.00 98.25 147 VAL A CA 1
ATOM 1091 C C . VAL A 1 147 ? 1.112 6.632 5.357 1.00 98.25 147 VAL A C 1
ATOM 1093 O O . VAL A 1 147 ? 0.060 7.214 5.621 1.00 98.25 147 VAL A O 1
ATOM 1096 N N . VAL A 1 148 ? 2.290 6.994 5.858 1.00 96.81 148 VAL A N 1
ATOM 1097 C CA . VAL A 1 148 ? 2.470 8.125 6.771 1.00 96.81 148 VAL A CA 1
ATOM 1098 C C . VAL A 1 148 ? 3.023 9.313 5.983 1.00 96.81 148 VAL A C 1
ATOM 1100 O O . VAL A 1 148 ? 3.992 9.184 5.236 1.00 96.81 148 VAL A O 1
ATOM 1103 N N . ASN A 1 149 ? 2.403 10.486 6.127 1.00 91.06 149 ASN A N 1
ATOM 1104 C CA . ASN A 1 149 ? 2.689 11.650 5.276 1.00 91.06 149 ASN A CA 1
ATOM 1105 C C . ASN A 1 149 ? 4.144 12.140 5.367 1.00 91.06 149 ASN A C 1
ATOM 1107 O O . ASN A 1 149 ? 4.695 12.602 4.373 1.00 91.06 149 ASN A O 1
ATOM 1111 N N . ASN A 1 150 ? 4.769 12.029 6.540 1.00 93.44 150 ASN A N 1
ATOM 1112 C CA . ASN A 1 150 ? 6.156 12.432 6.782 1.00 93.44 150 ASN A CA 1
ATOM 1113 C C . ASN A 1 150 ? 7.151 11.255 6.763 1.00 93.44 150 ASN A C 1
ATOM 1115 O O . ASN A 1 150 ? 8.308 11.436 7.141 1.00 93.44 150 ASN A O 1
ATOM 1119 N N . ASP A 1 151 ? 6.734 10.062 6.327 1.00 96.44 151 ASP A N 1
ATOM 1120 C CA . ASP A 1 151 ? 7.655 8.949 6.108 1.00 96.44 151 ASP A CA 1
ATOM 1121 C C . ASP A 1 151 ? 8.329 9.080 4.734 1.00 96.44 151 ASP A C 1
ATOM 1123 O O . ASP A 1 151 ? 7.762 8.755 3.689 1.00 96.44 151 ASP A O 1
ATOM 1127 N N . ASN A 1 152 ? 9.586 9.526 4.738 1.00 96.44 152 ASN A N 1
ATOM 1128 C CA . ASN A 1 152 ? 10.385 9.670 3.521 1.00 96.44 152 ASN A CA 1
ATOM 1129 C C . ASN A 1 152 ? 10.534 8.353 2.738 1.00 96.44 152 ASN A C 1
ATOM 1131 O O . ASN A 1 152 ? 10.724 8.392 1.520 1.00 96.44 152 ASN A O 1
ATOM 1135 N N . SER A 1 153 ? 10.425 7.196 3.401 1.00 98.00 153 SER A N 1
ATOM 1136 C CA . SER A 1 153 ? 10.488 5.893 2.742 1.00 98.00 153 SER A CA 1
ATOM 1137 C C . SER A 1 153 ? 9.339 5.743 1.746 1.00 98.00 153 SER A C 1
ATOM 1139 O O . SER A 1 153 ? 9.585 5.598 0.547 1.00 98.00 153 SER A O 1
ATOM 1141 N N . ILE A 1 154 ? 8.085 5.887 2.191 1.00 97.81 154 ILE A N 1
ATOM 1142 C CA . ILE A 1 154 ? 6.935 5.799 1.283 1.00 97.81 154 ILE A CA 1
ATOM 1143 C C . ILE A 1 154 ? 6.834 6.998 0.328 1.00 97.81 154 ILE A C 1
ATOM 1145 O O . ILE A 1 154 ? 6.490 6.809 -0.839 1.00 97.81 154 ILE A O 1
ATOM 1149 N N . GLN A 1 155 ? 7.195 8.214 0.760 1.00 96.25 155 GLN A N 1
ATOM 1150 C CA . GLN A 1 155 ? 7.159 9.388 -0.126 1.00 96.25 155 GLN A CA 1
ATOM 1151 C C . GLN A 1 155 ? 8.127 9.240 -1.311 1.00 96.25 155 GLN A C 1
ATOM 1153 O O . GLN A 1 155 ? 7.756 9.528 -2.451 1.00 96.25 155 GLN A O 1
ATOM 1158 N N . SER A 1 156 ? 9.337 8.716 -1.078 1.00 97.06 156 SER A N 1
ATOM 1159 C CA . SER A 1 156 ? 10.293 8.438 -2.159 1.00 97.06 156 SER A CA 1
ATOM 1160 C C . SER A 1 156 ? 9.786 7.359 -3.125 1.00 97.06 156 SER A C 1
ATOM 1162 O O . SER A 1 156 ? 9.950 7.484 -4.340 1.00 97.06 156 SER A O 1
ATOM 1164 N N . VAL A 1 157 ? 9.091 6.338 -2.608 1.00 97.81 157 VAL A N 1
ATOM 1165 C CA . VAL A 1 157 ? 8.438 5.304 -3.422 1.00 97.81 157 VAL A CA 1
ATOM 1166 C C . VAL A 1 157 ? 7.331 5.897 -4.284 1.00 97.81 157 VAL A C 1
ATOM 1168 O O . VAL A 1 157 ? 7.250 5.548 -5.460 1.00 97.81 157 VAL A O 1
ATOM 1171 N N . PHE A 1 158 ? 6.500 6.797 -3.748 1.00 97.00 158 PHE A N 1
ATOM 1172 C CA . PHE A 1 158 ? 5.479 7.471 -4.548 1.00 97.00 158 PHE A CA 1
ATOM 1173 C C . PHE A 1 158 ? 6.093 8.292 -5.666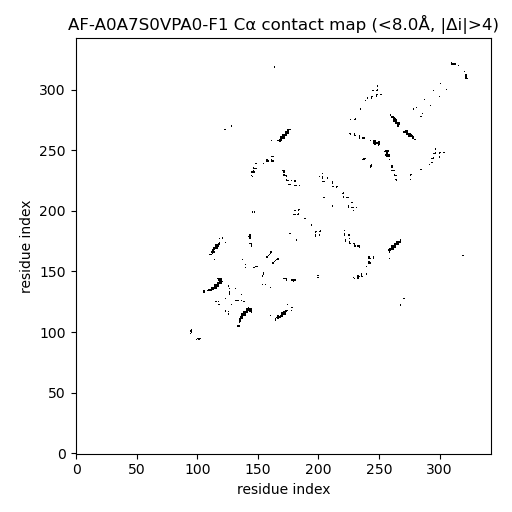 1.00 97.00 158 PHE A C 1
ATOM 1175 O O . PHE A 1 158 ? 5.660 8.158 -6.809 1.00 97.00 158 PHE A O 1
ATOM 1182 N N . GLN A 1 159 ? 7.120 9.085 -5.361 1.00 93.38 159 GLN A N 1
ATOM 1183 C CA . GLN A 1 159 ? 7.800 9.871 -6.380 1.00 93.38 159 GLN A CA 1
ATOM 1184 C C . GLN A 1 159 ? 8.329 8.971 -7.500 1.00 93.38 159 GLN A C 1
ATOM 1186 O O . GLN A 1 159 ? 8.032 9.190 -8.673 1.00 93.38 159 GLN A O 1
ATOM 1191 N N . TYR A 1 160 ? 9.041 7.903 -7.142 1.00 94.75 160 TYR A N 1
ATOM 1192 C CA . TYR A 1 160 ? 9.602 6.985 -8.123 1.00 94.75 160 TYR A CA 1
ATOM 1193 C C . TYR A 1 160 ? 8.525 6.261 -8.948 1.00 94.75 160 TYR A C 1
ATOM 1195 O O . TYR A 1 160 ? 8.575 6.238 -10.178 1.00 94.75 160 TYR A O 1
ATOM 1203 N N . ALA A 1 161 ? 7.513 5.701 -8.284 1.00 95.38 161 ALA A N 1
ATOM 1204 C CA . ALA A 1 161 ? 6.458 4.936 -8.938 1.00 95.38 161 ALA A CA 1
ATOM 1205 C C . ALA A 1 161 ? 5.590 5.800 -9.863 1.00 95.38 161 ALA A C 1
ATOM 1207 O O . ALA A 1 161 ? 5.241 5.373 -10.963 1.00 95.38 161 ALA A O 1
ATOM 1208 N N . VAL A 1 162 ? 5.234 7.009 -9.432 1.00 93.88 162 VAL A N 1
ATOM 1209 C CA . VAL A 1 162 ? 4.292 7.871 -10.153 1.00 93.88 162 VAL A CA 1
ATOM 1210 C C . VAL A 1 162 ? 4.995 8.701 -11.225 1.00 93.88 162 VAL A C 1
ATOM 1212 O O . VAL A 1 162 ? 4.481 8.800 -12.339 1.00 93.88 162 VAL A O 1
ATOM 1215 N N . GLU A 1 163 ? 6.164 9.275 -10.930 1.00 88.88 163 GLU A N 1
ATOM 1216 C CA . GLU A 1 163 ? 6.870 10.151 -11.877 1.00 88.88 163 GLU A CA 1
ATOM 1217 C C . GLU A 1 163 ? 7.717 9.379 -12.880 1.00 88.88 163 GLU A C 1
ATOM 1219 O O . GLU A 1 163 ? 7.634 9.638 -14.082 1.00 88.88 163 GLU A O 1
ATOM 1224 N N . TYR A 1 164 ? 8.474 8.388 -12.411 1.00 87.75 164 TYR A N 1
ATOM 1225 C CA . TYR A 1 164 ? 9.467 7.710 -13.243 1.00 87.75 164 TYR A CA 1
ATOM 1226 C C . TYR A 1 164 ? 8.914 6.433 -13.874 1.00 87.75 164 TYR A C 1
ATOM 1228 O O . TYR A 1 164 ? 9.073 6.216 -15.076 1.00 87.75 164 TYR A O 1
ATOM 1236 N N . LEU A 1 165 ? 8.247 5.590 -13.079 1.00 90.00 165 LEU A N 1
ATOM 1237 C CA . LEU A 1 165 ? 7.657 4.342 -13.576 1.00 90.00 165 LEU A CA 1
ATOM 1238 C C . LEU A 1 165 ? 6.277 4.549 -14.206 1.00 90.00 165 LEU A C 1
ATOM 1240 O O . LEU A 1 165 ? 5.865 3.731 -15.026 1.00 90.00 165 LEU A O 1
ATOM 1244 N N . GLN A 1 166 ? 5.596 5.646 -13.857 1.00 93.25 166 GLN A N 1
ATOM 1245 C CA . GLN A 1 166 ? 4.257 5.994 -14.337 1.00 93.25 166 GLN A CA 1
ATOM 1246 C C . GLN A 1 166 ? 3.254 4.849 -14.144 1.00 93.25 166 GLN A C 1
ATOM 1248 O O . GLN A 1 166 ? 2.526 4.483 -15.068 1.00 93.25 166 GLN A O 1
ATOM 1253 N N . VAL A 1 167 ? 3.234 4.276 -12.935 1.00 95.06 167 VAL A N 1
ATOM 1254 C CA . VAL A 1 167 ? 2.284 3.214 -12.578 1.00 95.06 167 VAL A CA 1
ATOM 1255 C C . VAL A 1 167 ? 0.842 3.676 -12.808 1.00 95.06 167 VAL A C 1
ATOM 1257 O O . VAL A 1 167 ? 0.490 4.833 -12.578 1.00 95.06 167 VAL A O 1
ATOM 1260 N N . GLU A 1 168 ? -0.014 2.757 -13.239 1.00 94.69 168 GLU A N 1
ATOM 1261 C CA . GLU A 1 168 ? -1.425 3.035 -13.536 1.00 94.69 168 GLU A CA 1
ATOM 1262 C C . GLU A 1 168 ? -2.314 2.793 -12.308 1.00 94.69 168 GLU A C 1
ATOM 1264 O O . GLU A 1 168 ? -3.402 3.365 -12.174 1.00 94.69 168 GLU A O 1
ATOM 1269 N N . HIS A 1 169 ? -1.833 1.963 -11.381 1.00 95.69 169 HIS A N 1
ATOM 1270 C CA . HIS A 1 169 ? -2.563 1.544 -10.196 1.00 95.69 169 HIS A CA 1
ATOM 1271 C C . HIS A 1 169 ? -1.679 1.564 -8.949 1.00 95.69 169 HIS A C 1
ATOM 1273 O O . HIS A 1 169 ? -0.551 1.075 -8.966 1.00 95.69 169 HIS A O 1
ATOM 1279 N N . ILE A 1 170 ? -2.221 2.068 -7.841 1.00 97.62 170 ILE A N 1
ATOM 1280 C CA . ILE A 1 170 ? -1.633 1.946 -6.505 1.00 97.62 170 ILE A CA 1
ATOM 1281 C C . ILE A 1 170 ? -2.571 1.092 -5.656 1.00 97.62 170 ILE A C 1
ATOM 1283 O O . ILE A 1 170 ? -3.758 1.389 -5.538 1.00 97.62 170 ILE A O 1
ATOM 1287 N N . ILE A 1 171 ? -2.047 0.023 -5.068 1.00 97.25 171 ILE A N 1
ATOM 1288 C CA . ILE A 1 171 ? -2.796 -0.925 -4.249 1.00 97.25 171 ILE A CA 1
ATOM 1289 C C . ILE A 1 171 ? -2.247 -0.869 -2.829 1.00 97.25 171 ILE A C 1
ATOM 1291 O O . ILE A 1 171 ? -1.088 -1.209 -2.595 1.00 97.25 171 ILE A O 1
ATOM 1295 N N . VAL A 1 172 ? -3.096 -0.498 -1.875 1.00 98.12 172 VAL A N 1
ATOM 1296 C CA . VAL A 1 172 ? -2.828 -0.677 -0.448 1.00 98.12 172 VAL A CA 1
ATOM 1297 C C . VAL A 1 172 ? -3.438 -2.000 -0.014 1.00 98.12 172 VAL A C 1
ATOM 1299 O O . VAL A 1 172 ? -4.661 -2.156 0.002 1.00 98.12 172 VAL A O 1
ATOM 1302 N N . CYS A 1 173 ? -2.584 -2.963 0.326 1.00 98.06 173 CYS A N 1
ATOM 1303 C CA . CYS A 1 173 ? -3.006 -4.290 0.744 1.00 98.06 173 CYS A CA 1
ATOM 1304 C C . CYS A 1 173 ? -2.791 -4.499 2.244 1.00 98.06 173 CYS A C 1
ATOM 1306 O O . CYS A 1 173 ? -1.675 -4.756 2.706 1.00 98.06 173 CYS A O 1
ATOM 1308 N N . GLY A 1 174 ? -3.898 -4.488 2.985 1.00 98.00 174 GLY A N 1
ATOM 1309 C CA . GLY A 1 174 ? -3.958 -5.059 4.325 1.00 98.00 174 GLY A CA 1
ATOM 1310 C C . GLY A 1 174 ? -3.928 -6.585 4.293 1.00 98.00 174 GLY A C 1
ATOM 1311 O O . GLY A 1 174 ? -4.074 -7.214 3.245 1.00 98.00 174 GLY A O 1
ATOM 1312 N N . HIS A 1 175 ? -3.790 -7.215 5.455 1.00 98.38 175 HIS A N 1
ATOM 1313 C CA . HIS A 1 175 ? -4.029 -8.651 5.571 1.00 98.38 175 HIS A CA 1
ATOM 1314 C C . HIS A 1 175 ? -4.623 -9.007 6.928 1.00 98.38 175 HIS A C 1
ATOM 1316 O O . HIS A 1 175 ? -4.290 -8.411 7.958 1.00 98.38 175 HIS A O 1
ATOM 1322 N N . TYR A 1 176 ? -5.512 -9.998 6.953 1.00 98.00 176 TYR A N 1
ATOM 1323 C CA . TYR A 1 176 ? -6.050 -10.478 8.219 1.00 98.00 176 TYR A CA 1
ATOM 1324 C C . TYR A 1 176 ? -4.960 -11.150 9.064 1.00 98.00 176 TYR A C 1
ATOM 1326 O O . TYR A 1 176 ? -3.957 -11.650 8.553 1.00 98.00 176 TYR A O 1
ATOM 1334 N N . GLN A 1 177 ? -5.176 -11.155 10.385 1.00 95.31 177 GLN A N 1
ATOM 1335 C CA . GLN A 1 177 ? -4.195 -11.621 11.376 1.00 95.31 177 GLN A CA 1
ATOM 1336 C C . GLN A 1 177 ? -2.857 -10.858 11.314 1.00 95.31 177 GLN A C 1
ATOM 1338 O O . GLN A 1 177 ? -1.798 -11.437 11.561 1.00 95.31 177 GLN A O 1
ATOM 1343 N N . CYS A 1 178 ? -2.909 -9.564 10.987 1.00 97.56 178 CYS A N 1
ATOM 1344 C CA . CYS A 1 178 ? -1.752 -8.680 11.027 1.00 97.56 178 CYS A CA 1
ATOM 1345 C C . CYS A 1 178 ? -1.250 -8.477 12.459 1.00 97.56 178 CYS A C 1
ATOM 1347 O O . CYS A 1 178 ? -2.000 -8.030 13.329 1.00 97.56 178 CYS A O 1
ATOM 1349 N N . GLY A 1 179 ? 0.032 -8.780 12.686 1.00 95.69 179 GLY A N 1
ATOM 1350 C CA . GLY A 1 179 ? 0.687 -8.593 13.981 1.00 95.69 179 GLY A CA 1
ATOM 1351 C C . GLY A 1 179 ? 0.738 -7.128 14.418 1.00 95.69 179 GLY A C 1
ATOM 1352 O O . GLY A 1 179 ? 0.453 -6.844 15.574 1.00 95.69 179 GLY A O 1
ATOM 1353 N N . GLY A 1 180 ? 1.003 -6.194 13.496 1.00 95.50 180 GLY A N 1
ATOM 1354 C CA . GLY A 1 180 ? 1.043 -4.757 13.806 1.00 95.50 180 GLY A CA 1
ATOM 1355 C C . GLY A 1 180 ? -0.316 -4.200 14.242 1.00 95.50 180 GLY A C 1
ATOM 1356 O O . GLY A 1 180 ? -0.406 -3.505 15.247 1.00 95.50 180 GLY A O 1
ATOM 1357 N N . VAL A 1 181 ? -1.393 -4.590 13.551 1.00 97.31 181 VAL A N 1
ATOM 1358 C CA . VAL A 1 181 ? -2.767 -4.205 13.932 1.00 97.31 181 VAL A CA 1
ATOM 1359 C C . VAL A 1 181 ? -3.203 -4.879 15.237 1.00 97.31 181 VAL A C 1
ATOM 1361 O O . VAL A 1 181 ? -3.917 -4.293 16.043 1.00 97.31 181 VAL A O 1
ATOM 1364 N N . ALA A 1 182 ? -2.784 -6.124 15.479 1.00 95.75 182 ALA A N 1
ATOM 1365 C CA . ALA A 1 182 ? -3.045 -6.775 16.760 1.00 95.75 182 ALA A CA 1
ATOM 1366 C C . ALA A 1 182 ? -2.312 -6.068 17.914 1.00 95.75 182 ALA A C 1
ATOM 1368 O O . ALA A 1 182 ? -2.890 -5.904 18.986 1.00 95.75 182 ALA A O 1
ATOM 1369 N N . ALA A 1 183 ? -1.072 -5.628 17.684 1.00 94.88 183 ALA A N 1
ATOM 1370 C CA . ALA A 1 183 ? -0.274 -4.909 18.668 1.00 94.88 183 ALA A CA 1
ATOM 1371 C C . ALA A 1 183 ? -0.881 -3.539 19.012 1.00 94.88 183 ALA A C 1
ATOM 1373 O O . ALA A 1 183 ? -0.962 -3.202 20.188 1.00 94.88 183 ALA A O 1
ATOM 1374 N N . SER A 1 184 ? -1.406 -2.799 18.027 1.00 95.25 184 SER A N 1
ATOM 1375 C CA . SER A 1 184 ? -2.038 -1.488 18.260 1.00 95.25 184 SER A CA 1
ATOM 1376 C C . SER A 1 184 ? -3.324 -1.554 19.095 1.00 95.25 184 SER A C 1
ATOM 1378 O O . SER A 1 184 ? -3.724 -0.559 19.694 1.00 95.25 184 SER A O 1
ATOM 1380 N N . LEU A 1 185 ? -3.997 -2.709 19.121 1.00 93.50 185 LEU A N 1
ATOM 1381 C CA . LEU A 1 185 ? -5.184 -2.950 19.949 1.00 93.50 185 LEU A CA 1
ATOM 1382 C C . LEU A 1 185 ? -4.839 -3.307 21.398 1.00 93.50 185 LEU A C 1
ATOM 1384 O O . LEU A 1 185 ? -5.727 -3.306 22.251 1.00 93.50 185 LEU A O 1
ATOM 1388 N N . ASN A 1 186 ? -3.580 -3.646 21.678 1.00 88.62 186 ASN A N 1
ATOM 1389 C CA . ASN A 1 186 ? -3.133 -3.926 23.028 1.00 88.62 186 ASN A CA 1
ATOM 1390 C C . ASN A 1 186 ? -2.672 -2.625 23.699 1.00 88.62 186 ASN A C 1
ATOM 1392 O O . ASN A 1 186 ? -1.908 -1.842 23.129 1.00 88.62 186 ASN A O 1
ATOM 1396 N N . ASN A 1 187 ? -3.113 -2.398 24.933 1.00 83.62 187 ASN A N 1
ATOM 1397 C CA . ASN A 1 187 ? -2.668 -1.265 25.748 1.00 83.62 187 ASN A CA 1
ATOM 1398 C C . ASN A 1 187 ? -1.386 -1.642 26.501 1.00 83.62 187 ASN A C 1
ATOM 1400 O O . ASN A 1 187 ? -1.331 -1.593 27.728 1.00 83.62 187 ASN A O 1
ATOM 1404 N N . ALA A 1 188 ? -0.384 -2.083 25.744 1.00 88.56 188 ALA A N 1
ATOM 1405 C CA . ALA A 1 188 ? 0.957 -2.367 26.223 1.00 88.56 188 ALA A CA 1
ATOM 1406 C C . ALA A 1 188 ? 1.935 -1.415 25.531 1.00 88.56 188 ALA A C 1
ATOM 1408 O O . ALA A 1 188 ? 1.755 -1.116 24.351 1.00 88.56 188 ALA A O 1
ATOM 1409 N N . ASP A 1 189 ? 2.942 -0.962 26.273 1.00 89.94 189 ASP A N 1
ATOM 1410 C CA . ASP A 1 189 ? 4.050 -0.176 25.735 1.00 89.94 189 ASP A CA 1
ATOM 1411 C C . ASP A 1 189 ? 4.917 -1.069 24.835 1.00 89.94 189 ASP A C 1
ATOM 1413 O O . ASP A 1 189 ? 5.451 -2.087 25.290 1.00 89.94 189 ASP A O 1
ATOM 1417 N N . LEU A 1 190 ? 5.010 -0.721 23.548 1.00 92.38 190 LEU A N 1
ATOM 1418 C CA . LEU A 1 190 ? 5.835 -1.438 22.572 1.00 92.38 190 LEU A CA 1
ATOM 1419 C C . LEU A 1 190 ? 7.265 -0.893 22.463 1.00 92.38 190 LEU A C 1
ATOM 1421 O O . LEU A 1 190 ? 8.062 -1.475 21.724 1.00 92.38 190 LEU A O 1
ATOM 1425 N N . ALA A 1 191 ? 7.581 0.175 23.200 1.00 93.25 191 ALA A N 1
ATOM 1426 C CA . ALA A 1 191 ? 8.785 0.986 23.096 1.00 93.25 191 ALA A CA 1
ATOM 1427 C C . ALA A 1 191 ? 9.004 1.624 21.709 1.00 93.25 191 ALA A C 1
ATOM 1429 O O . ALA A 1 191 ? 8.621 1.112 20.650 1.00 93.25 191 ALA A O 1
ATOM 1430 N N . SER A 1 192 ? 9.667 2.775 21.708 1.00 91.38 192 SER A N 1
ATOM 1431 C CA . SER A 1 192 ? 10.034 3.471 20.477 1.00 91.38 192 SER A CA 1
ATOM 1432 C C . SER A 1 192 ? 11.092 2.690 19.679 1.00 91.38 192 SER A C 1
ATOM 1434 O O . SER A 1 192 ? 11.974 2.064 20.275 1.00 91.38 192 SER A O 1
ATOM 1436 N N . PRO A 1 193 ? 11.062 2.727 18.330 1.00 93.38 193 PRO A N 1
ATOM 1437 C CA . PRO A 1 193 ? 10.166 3.526 17.485 1.00 93.38 193 PRO A CA 1
ATOM 1438 C C . PRO A 1 193 ? 8.837 2.827 17.123 1.00 93.38 193 PRO A C 1
ATOM 1440 O O . PRO A 1 193 ? 8.078 3.321 16.286 1.00 93.38 193 PRO A O 1
ATOM 1443 N N . LEU A 1 194 ? 8.580 1.624 17.654 1.00 94.12 194 LEU A N 1
ATOM 1444 C CA . LEU A 1 194 ? 7.419 0.830 17.251 1.00 94.12 194 LEU A CA 1
ATOM 1445 C C . LEU A 1 194 ? 6.117 1.425 17.793 1.00 94.12 194 LEU A C 1
ATOM 1447 O O . LEU A 1 194 ? 5.111 1.383 17.086 1.00 94.12 194 LEU A O 1
ATOM 1451 N N . GLU A 1 195 ? 6.140 2.002 18.996 1.00 93.19 195 GLU A N 1
ATOM 1452 C CA . GLU A 1 195 ? 4.973 2.675 19.575 1.00 93.19 195 GLU A CA 1
ATOM 1453 C C . GLU A 1 195 ? 4.506 3.852 18.702 1.00 93.19 195 GLU A C 1
ATOM 1455 O O . GLU A 1 195 ? 3.329 3.927 18.344 1.00 93.19 195 GLU A O 1
ATOM 1460 N N . GLU A 1 196 ? 5.425 4.718 18.258 1.00 94.00 196 GLU A N 1
ATOM 1461 C CA . GLU A 1 196 ? 5.108 5.836 17.359 1.00 94.00 196 GLU A CA 1
ATOM 1462 C C . GLU A 1 196 ? 4.569 5.339 16.016 1.00 94.00 196 GLU A C 1
ATOM 1464 O O . GLU A 1 196 ? 3.657 5.937 15.443 1.00 94.00 196 GLU A O 1
ATOM 1469 N N . TRP A 1 197 ? 5.091 4.214 15.524 1.00 96.94 197 TRP A N 1
ATOM 1470 C CA . TRP A 1 197 ? 4.621 3.612 14.284 1.00 96.94 197 TRP A CA 1
ATOM 1471 C C . TRP A 1 197 ? 3.184 3.091 14.403 1.00 96.94 197 TRP A C 1
ATOM 1473 O O . TRP A 1 197 ? 2.328 3.445 13.587 1.00 96.94 197 TRP A O 1
ATOM 1483 N N . VAL A 1 198 ? 2.882 2.283 15.428 1.00 95.62 198 VAL A N 1
ATOM 1484 C CA . VAL A 1 198 ? 1.535 1.712 15.610 1.00 95.62 198 VAL A CA 1
ATOM 1485 C C . VAL A 1 198 ? 0.504 2.744 16.065 1.00 95.62 198 VAL A C 1
ATOM 1487 O O . VAL A 1 198 ? -0.693 2.501 15.893 1.00 95.62 198 VAL A O 1
ATOM 1490 N N . CYS A 1 199 ? 0.936 3.897 16.590 1.00 95.06 199 CYS A N 1
ATOM 1491 C CA . CYS A 1 199 ? 0.060 5.019 16.929 1.00 95.06 199 CYS A CA 1
ATOM 1492 C C . CYS A 1 199 ? -0.814 5.435 15.734 1.00 95.06 199 CYS A C 1
ATOM 1494 O O . CYS A 1 199 ? -2.015 5.633 15.898 1.00 95.06 199 CYS A O 1
ATOM 1496 N N . ASN A 1 200 ? -0.272 5.396 14.510 1.00 97.81 200 ASN A N 1
ATOM 1497 C CA . ASN A 1 200 ? -1.040 5.649 13.284 1.00 97.81 200 ASN A CA 1
ATOM 1498 C C . ASN A 1 200 ? -2.254 4.706 13.131 1.00 97.81 200 ASN A C 1
ATOM 1500 O O . ASN A 1 200 ? -3.297 5.108 12.626 1.00 97.81 200 ASN A O 1
ATOM 1504 N N . ILE A 1 201 ? -2.157 3.454 13.596 1.00 97.94 201 ILE A N 1
ATOM 1505 C CA . ILE A 1 201 ? -3.273 2.490 13.584 1.00 97.94 201 ILE A CA 1
ATOM 1506 C C . ILE A 1 201 ? -4.246 2.778 14.736 1.00 97.94 201 ILE A C 1
ATOM 1508 O O . ILE A 1 201 ? -5.460 2.627 14.577 1.00 97.94 201 ILE A O 1
ATOM 1512 N N . ARG A 1 202 ? -3.737 3.208 15.900 1.00 97.06 202 ARG A N 1
ATOM 1513 C CA . ARG A 1 202 ? -4.579 3.658 17.023 1.00 97.06 202 ARG A CA 1
ATOM 1514 C C . ARG A 1 202 ? -5.414 4.881 16.616 1.00 97.06 202 ARG A C 1
ATOM 1516 O O . ARG A 1 202 ? -6.582 4.965 16.986 1.00 97.06 202 ARG A O 1
ATOM 1523 N N . ASP A 1 203 ? -4.866 5.771 15.793 1.00 97.56 203 ASP A N 1
ATOM 1524 C CA . ASP A 1 203 ? -5.604 6.896 15.217 1.00 97.56 203 ASP A CA 1
ATOM 1525 C C . ASP A 1 203 ? -6.711 6.450 14.261 1.00 97.56 203 ASP A C 1
ATOM 1527 O O . ASP A 1 203 ? -7.825 6.963 14.352 1.00 97.56 203 ASP A O 1
ATOM 1531 N N . VAL A 1 204 ? -6.475 5.433 13.423 1.00 98.06 204 VAL A N 1
ATOM 1532 C CA . VAL A 1 204 ? -7.551 4.817 12.624 1.00 98.06 204 VAL A CA 1
ATOM 1533 C C . VAL A 1 204 ? -8.657 4.267 13.530 1.00 98.06 204 VAL A C 1
ATOM 1535 O O . VAL A 1 204 ? -9.837 4.475 13.253 1.00 98.06 204 VAL A O 1
ATOM 1538 N N . TYR A 1 205 ? -8.304 3.610 14.642 1.00 97.81 205 TYR A N 1
ATOM 1539 C CA . TYR A 1 205 ? -9.305 3.166 15.618 1.00 97.81 205 TYR A CA 1
ATOM 1540 C C . TYR A 1 205 ? -10.103 4.347 16.176 1.00 97.81 205 TYR A C 1
ATOM 1542 O O . TYR A 1 205 ? -11.324 4.275 16.268 1.00 97.81 205 TYR A O 1
ATOM 1550 N N . ARG A 1 206 ? -9.423 5.437 16.550 1.00 97.88 206 ARG A N 1
ATOM 1551 C CA . ARG A 1 206 ? -10.045 6.646 17.104 1.00 97.88 206 ARG A CA 1
ATOM 1552 C C . ARG A 1 206 ? -11.015 7.296 16.115 1.00 97.88 206 ARG A C 1
ATOM 1554 O O . ARG A 1 206 ? -12.090 7.704 16.540 1.00 97.88 206 ARG A O 1
ATOM 1561 N N . LEU A 1 207 ? -10.656 7.359 14.831 1.00 96.62 207 LEU A N 1
ATOM 1562 C CA . LEU A 1 207 ? -11.506 7.898 13.763 1.00 96.62 207 LEU A CA 1
ATOM 1563 C C . LEU A 1 207 ? -12.788 7.078 13.560 1.00 96.62 207 LEU A C 1
ATOM 1565 O O . LEU A 1 207 ? -13.838 7.649 13.297 1.00 96.62 207 LEU A O 1
ATOM 1569 N N . HIS A 1 208 ? -12.717 5.756 13.742 1.00 97.12 208 HIS A N 1
ATOM 1570 C CA . HIS A 1 208 ? -13.836 4.824 13.520 1.00 97.12 208 HIS A CA 1
ATOM 1571 C C . HIS A 1 208 ? -14.336 4.178 14.814 1.00 97.12 208 HIS A C 1
ATOM 1573 O O . HIS A 1 208 ? -14.796 3.033 14.824 1.00 97.12 208 HIS A O 1
ATOM 1579 N N . LYS A 1 209 ? -14.211 4.898 15.934 1.00 97.31 209 LYS A N 1
ATOM 1580 C CA . LYS A 1 209 ? -14.425 4.348 17.276 1.00 97.31 209 LYS A CA 1
ATOM 1581 C C . LYS A 1 209 ? -15.831 3.785 17.458 1.00 97.31 209 LYS A C 1
ATOM 1583 O O . LYS A 1 209 ? -15.971 2.679 17.969 1.00 97.31 209 LYS A O 1
ATOM 1588 N N . GLU A 1 210 ? -16.850 4.524 17.031 1.00 97.81 210 GLU A N 1
ATOM 1589 C CA . GLU A 1 210 ? -18.252 4.120 17.182 1.00 97.81 210 GLU A CA 1
ATOM 1590 C C . GLU A 1 210 ? -18.546 2.811 16.437 1.00 97.81 210 GLU A C 1
ATOM 1592 O O . GLU A 1 210 ? -19.112 1.879 17.012 1.00 97.81 210 GLU A O 1
ATOM 1597 N N . GLU A 1 211 ? -18.080 2.700 15.188 1.00 97.31 211 GLU A N 1
ATOM 1598 C CA . GLU A 1 211 ? -18.229 1.498 14.366 1.00 97.31 211 GLU A CA 1
ATOM 1599 C C . GLU A 1 211 ? -17.506 0.292 14.988 1.00 97.31 211 GLU A C 1
ATOM 1601 O O . GLU A 1 211 ? -18.059 -0.807 15.082 1.00 97.31 211 GLU A O 1
ATOM 1606 N N . LEU A 1 212 ? -16.263 0.486 15.437 1.00 97.69 212 LEU A N 1
ATOM 1607 C CA . LEU A 1 212 ? -15.439 -0.587 15.991 1.00 97.69 212 LEU A CA 1
ATOM 1608 C C . LEU A 1 212 ? -15.933 -1.056 17.364 1.00 97.69 212 LEU A C 1
ATOM 1610 O O . LEU A 1 212 ? -15.973 -2.265 17.620 1.00 97.69 212 LEU A O 1
ATOM 1614 N N . ASP A 1 213 ? -16.341 -0.134 18.236 1.00 97.00 213 ASP A N 1
ATOM 1615 C CA . ASP A 1 213 ? -16.849 -0.451 19.574 1.00 97.00 213 ASP A CA 1
ATOM 1616 C C . ASP A 1 213 ? -18.202 -1.184 19.506 1.00 97.00 213 ASP A C 1
ATOM 1618 O O . ASP A 1 213 ? -18.464 -2.059 20.338 1.00 97.00 213 ASP A O 1
ATOM 1622 N N . ALA A 1 214 ? -19.019 -0.928 18.475 1.00 98.06 214 ALA A N 1
ATOM 1623 C CA . ALA A 1 214 ? -20.273 -1.648 18.236 1.00 98.06 214 ALA A CA 1
ATOM 1624 C C . ALA A 1 214 ? -20.070 -3.146 17.911 1.00 98.06 214 ALA A C 1
ATOM 1626 O O . ALA A 1 214 ? -20.945 -3.977 18.185 1.00 98.06 214 ALA A O 1
ATOM 1627 N N . ILE A 1 215 ? -18.910 -3.534 17.366 1.00 97.94 215 ILE A N 1
ATOM 1628 C CA . ILE A 1 215 ? -18.598 -4.933 17.041 1.00 97.94 215 ILE A CA 1
ATOM 1629 C C . ILE A 1 215 ? -18.214 -5.681 18.318 1.00 97.94 215 ILE A C 1
ATOM 1631 O O . ILE A 1 215 ? -17.128 -5.488 18.856 1.00 97.94 215 ILE A O 1
ATOM 1635 N N . LYS A 1 216 ? -19.072 -6.591 18.795 1.00 96.06 216 LYS A N 1
ATOM 1636 C CA . LYS A 1 216 ? -18.856 -7.313 20.067 1.00 96.06 216 LYS A CA 1
ATOM 1637 C C . LYS A 1 216 ? -17.699 -8.315 20.033 1.00 96.06 216 LYS A C 1
ATOM 1639 O O . LYS A 1 216 ? -17.021 -8.495 21.039 1.00 96.06 216 LYS A O 1
ATOM 1644 N N . SER A 1 217 ? -17.488 -8.993 18.904 1.00 97.56 217 SER A N 1
ATOM 1645 C CA . SER A 1 217 ? -16.447 -10.021 18.782 1.00 97.56 217 SER A CA 1
ATOM 1646 C C . SER A 1 217 ? -15.066 -9.378 18.598 1.00 97.56 217 SER A C 1
ATOM 1648 O O . SER A 1 217 ? -14.864 -8.686 17.596 1.00 97.56 217 SER A O 1
ATOM 1650 N N . PRO A 1 218 ? -14.083 -9.639 19.486 1.00 95.06 218 PRO A N 1
ATOM 1651 C CA . PRO A 1 218 ? -12.738 -9.074 19.357 1.00 95.06 218 PRO A CA 1
ATOM 1652 C C . PRO A 1 218 ? -12.052 -9.442 18.036 1.00 95.06 218 PRO A C 1
ATOM 1654 O O . PRO A 1 218 ? -11.376 -8.615 17.426 1.00 95.06 218 PRO A O 1
ATOM 1657 N N . GLU A 1 219 ? -12.260 -10.671 17.553 1.00 95.25 219 GLU A N 1
ATOM 1658 C CA . GLU A 1 219 ? -11.682 -11.125 16.286 1.00 95.25 219 GLU A CA 1
ATOM 1659 C C . GLU A 1 219 ? -12.307 -10.395 15.093 1.00 95.25 219 GLU A C 1
ATOM 1661 O O . GLU A 1 219 ? -11.587 -9.959 14.195 1.00 95.25 219 GLU A O 1
ATOM 1666 N N . GLN A 1 220 ? -13.632 -10.211 15.091 1.00 96.62 220 GLN A N 1
ATOM 1667 C CA . GLN A 1 220 ? -14.311 -9.460 14.031 1.00 96.62 220 GLN A CA 1
ATOM 1668 C C . GLN A 1 220 ? -13.925 -7.982 14.062 1.00 96.62 220 GLN A C 1
ATOM 1670 O O . GLN A 1 220 ? -13.672 -7.410 13.006 1.00 96.62 220 GLN A O 1
ATOM 1675 N N . ARG A 1 221 ? -13.791 -7.383 15.252 1.00 97.06 221 ARG A N 1
ATOM 1676 C CA . ARG A 1 221 ? -13.337 -5.997 15.411 1.00 97.06 221 ARG A CA 1
ATOM 1677 C C . ARG A 1 221 ? -11.926 -5.807 14.866 1.00 97.06 221 ARG A C 1
ATOM 1679 O O . ARG A 1 221 ? -11.689 -4.889 14.092 1.00 97.06 221 ARG A O 1
ATOM 1686 N N . LYS A 1 222 ? -11.000 -6.715 15.190 1.00 97.25 222 LYS A N 1
ATOM 1687 C CA . LYS A 1 222 ? -9.638 -6.703 14.635 1.00 97.25 222 LYS A CA 1
ATOM 1688 C C . LYS A 1 222 ? -9.643 -6.855 13.114 1.00 97.25 222 LYS A C 1
ATOM 1690 O O . LYS A 1 222 ? -8.931 -6.127 12.430 1.00 97.25 222 LYS A O 1
ATOM 1695 N N . ARG A 1 223 ? -10.446 -7.779 12.568 1.00 97.69 223 ARG A N 1
ATOM 1696 C CA . ARG A 1 223 ? -10.605 -7.923 11.109 1.00 97.69 223 ARG A CA 1
ATOM 1697 C C . ARG A 1 223 ? -11.136 -6.637 10.487 1.00 97.69 223 ARG A C 1
ATOM 1699 O O . ARG A 1 223 ? -10.614 -6.225 9.461 1.00 97.69 223 ARG A O 1
ATOM 1706 N N . ARG A 1 224 ? -12.108 -5.982 11.123 1.00 97.75 224 ARG A N 1
ATOM 1707 C CA . ARG A 1 224 ? -12.641 -4.711 10.641 1.00 97.75 224 ARG A CA 1
ATOM 1708 C C . ARG A 1 224 ? -11.609 -3.587 10.700 1.00 97.75 224 ARG A C 1
ATOM 1710 O O . ARG A 1 224 ? -11.479 -2.855 9.730 1.00 97.75 224 ARG A O 1
ATOM 1717 N N . LEU A 1 225 ? -10.811 -3.504 11.765 1.00 98.38 225 LEU A N 1
ATOM 1718 C CA . LEU A 1 225 ? -9.722 -2.530 11.866 1.00 98.38 225 LEU A CA 1
ATOM 1719 C C . LEU A 1 225 ? -8.672 -2.711 10.760 1.00 98.38 225 LEU A C 1
ATOM 1721 O O . LEU A 1 225 ? -8.171 -1.721 10.247 1.00 98.38 225 LEU A O 1
ATOM 1725 N N . VAL A 1 226 ? -8.366 -3.946 10.343 1.00 98.44 226 VAL A N 1
ATOM 1726 C CA . VAL A 1 226 ? -7.497 -4.192 9.174 1.00 98.44 226 VAL A CA 1
ATOM 1727 C C . VAL A 1 226 ? -8.092 -3.581 7.900 1.00 98.44 226 VAL A C 1
ATOM 1729 O O . VAL A 1 226 ? -7.365 -2.960 7.127 1.00 98.44 226 VAL A O 1
ATOM 1732 N N . GLU A 1 227 ? -9.397 -3.756 7.675 1.00 98.19 227 GLU A N 1
ATOM 1733 C CA . GLU A 1 227 ? -10.094 -3.207 6.503 1.00 98.19 227 GLU A CA 1
ATOM 1734 C C . GLU A 1 227 ? -10.106 -1.678 6.519 1.00 98.19 227 GLU A C 1
ATOM 1736 O O . GLU A 1 227 ? -9.767 -1.051 5.517 1.00 98.19 227 GLU A O 1
ATOM 1741 N N . LEU A 1 228 ? -10.443 -1.087 7.669 1.00 97.69 228 LEU A N 1
ATOM 1742 C CA . LEU A 1 228 ? -10.435 0.361 7.866 1.00 97.69 228 LEU A CA 1
ATOM 1743 C C . LEU A 1 228 ? -9.025 0.928 7.717 1.00 97.69 228 LEU A C 1
ATOM 1745 O O . LEU A 1 228 ? -8.854 1.923 7.029 1.00 97.69 228 LEU A O 1
ATOM 1749 N N . ASN A 1 229 ? -8.003 0.261 8.260 1.00 98.38 229 ASN A N 1
ATOM 1750 C CA . ASN A 1 229 ? -6.615 0.676 8.080 1.00 98.38 229 ASN A CA 1
ATOM 1751 C C . ASN A 1 229 ? -6.251 0.725 6.593 1.00 98.38 229 ASN A C 1
ATOM 1753 O O . ASN A 1 229 ? -5.794 1.758 6.124 1.00 98.38 229 ASN A O 1
ATOM 1757 N N . ALA A 1 230 ? -6.515 -0.337 5.824 1.00 97.69 230 ALA A N 1
ATOM 1758 C CA . ALA A 1 230 ? -6.245 -0.331 4.384 1.00 97.69 230 ALA A CA 1
ATOM 1759 C C . ALA A 1 230 ? -6.977 0.810 3.649 1.00 97.69 230 ALA A C 1
ATOM 1761 O O . ALA A 1 230 ? -6.401 1.423 2.750 1.00 97.69 230 ALA A O 1
ATOM 1762 N N . ARG A 1 231 ? -8.216 1.125 4.053 1.00 95.81 231 ARG A N 1
ATOM 1763 C CA . ARG A 1 231 ? -8.986 2.250 3.504 1.00 95.81 231 ARG A CA 1
ATOM 1764 C C . ARG A 1 231 ? -8.357 3.604 3.855 1.0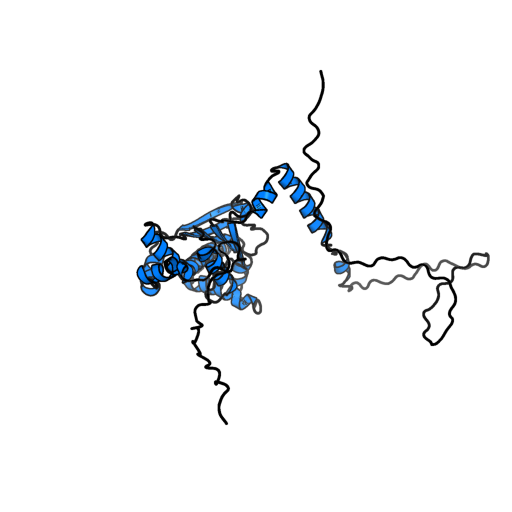0 95.81 231 ARG A C 1
ATOM 1766 O O . ARG A 1 231 ? -8.087 4.382 2.950 1.00 95.81 231 ARG A O 1
ATOM 1773 N N . GLU A 1 232 ? -8.065 3.870 5.126 1.00 96.12 232 GLU A N 1
ATOM 1774 C CA . GLU A 1 232 ? -7.474 5.146 5.564 1.00 96.12 232 GLU A CA 1
ATOM 1775 C C . GLU A 1 232 ? -6.078 5.373 4.973 1.00 96.12 232 GLU A C 1
ATOM 1777 O O . GLU A 1 232 ? -5.732 6.477 4.557 1.00 96.12 232 GLU A O 1
ATOM 1782 N N . GLN A 1 233 ? -5.279 4.313 4.849 1.00 97.62 233 GLN A N 1
ATOM 1783 C CA . GLN A 1 233 ? -3.978 4.405 4.192 1.00 97.62 233 GLN A CA 1
ATOM 1784 C C . GLN A 1 233 ? -4.118 4.719 2.698 1.00 97.62 233 GLN A C 1
ATOM 1786 O O . GLN A 1 233 ? -3.329 5.491 2.159 1.00 97.62 233 GLN A O 1
ATOM 1791 N N . ALA A 1 234 ? -5.136 4.183 2.023 1.00 95.69 234 ALA A N 1
ATOM 1792 C CA . ALA A 1 234 ? -5.423 4.546 0.640 1.00 95.69 234 ALA A CA 1
ATOM 1793 C C . ALA A 1 234 ? -5.926 5.996 0.505 1.00 95.69 234 ALA A C 1
ATOM 1795 O O . ALA A 1 234 ? -5.534 6.680 -0.438 1.00 95.69 234 ALA A O 1
ATOM 1796 N N . VAL A 1 235 ? -6.680 6.514 1.477 1.00 93.62 235 VAL A N 1
ATOM 1797 C CA . VAL A 1 235 ? -6.985 7.953 1.575 1.00 93.62 235 VAL A CA 1
ATOM 1798 C C . VAL A 1 235 ? -5.700 8.782 1.716 1.00 93.62 235 VAL A C 1
ATOM 1800 O O . VAL A 1 235 ? -5.553 9.813 1.063 1.00 93.62 235 VAL A O 1
ATOM 1803 N N . ASN A 1 236 ? -4.712 8.327 2.491 1.00 95.44 236 ASN A N 1
ATOM 1804 C CA . ASN A 1 236 ? -3.419 9.017 2.581 1.00 95.44 236 ASN A CA 1
ATOM 1805 C C . ASN A 1 236 ? -2.636 8.996 1.254 1.00 95.44 236 ASN A C 1
ATOM 1807 O O . ASN A 1 236 ? -1.957 9.973 0.942 1.00 95.44 236 ASN A O 1
ATOM 1811 N N . VAL A 1 237 ? -2.784 7.956 0.422 1.00 95.44 237 VAL A N 1
ATOM 1812 C CA . VAL A 1 237 ? -2.249 7.959 -0.957 1.00 95.44 237 VAL A CA 1
ATOM 1813 C C . VAL A 1 237 ? -2.885 9.084 -1.784 1.00 95.44 237 VAL A C 1
ATOM 1815 O O . VAL A 1 237 ? -2.174 9.783 -2.501 1.00 95.44 237 VAL A O 1
ATOM 1818 N N . TYR A 1 238 ? -4.199 9.303 -1.671 1.00 90.88 238 TYR A N 1
ATOM 1819 C CA . TYR A 1 238 ? -4.891 10.404 -2.359 1.00 90.88 238 TYR A CA 1
ATOM 1820 C C . TYR A 1 238 ? -4.422 11.789 -1.915 1.00 90.88 238 TYR A C 1
ATOM 1822 O O . TYR A 1 238 ? -4.407 12.717 -2.718 1.00 90.88 238 TYR A O 1
ATOM 1830 N N . LYS A 1 239 ? -4.021 11.942 -0.652 1.00 90.81 239 LYS A N 1
ATOM 1831 C CA . LYS A 1 239 ? -3.478 13.202 -0.122 1.00 90.81 239 LYS A CA 1
ATOM 1832 C C . LYS A 1 239 ? -2.060 13.493 -0.620 1.00 90.81 239 LYS A C 1
ATOM 1834 O O . LYS A 1 239 ? -1.593 14.624 -0.508 1.00 90.81 239 LYS A O 1
ATOM 1839 N N . ALA A 1 240 ? -1.354 12.493 -1.151 1.00 92.38 240 ALA A N 1
ATOM 1840 C CA . ALA A 1 240 ? 0.018 12.670 -1.597 1.00 92.38 240 ALA A CA 1
ATOM 1841 C C . ALA A 1 240 ? 0.082 13.603 -2.816 1.00 92.38 240 ALA A C 1
ATOM 1843 O O . ALA A 1 240 ? -0.493 13.326 -3.871 1.00 92.38 240 ALA A O 1
ATOM 1844 N N . ALA A 1 241 ? 0.859 14.680 -2.686 1.00 89.50 241 ALA A N 1
ATOM 1845 C CA . ALA A 1 241 ? 1.025 15.720 -3.700 1.00 89.50 241 ALA A CA 1
ATOM 1846 C C . ALA A 1 241 ? 1.342 15.168 -5.103 1.00 89.50 241 ALA A C 1
ATOM 1848 O O . ALA A 1 241 ? 0.744 15.579 -6.098 1.00 89.50 241 ALA A O 1
ATOM 1849 N N . VAL A 1 242 ? 2.266 14.205 -5.180 1.00 91.19 242 VAL A N 1
ATOM 1850 C CA . VAL A 1 242 ? 2.670 13.572 -6.445 1.00 91.19 242 VAL A CA 1
ATOM 1851 C C . VAL A 1 242 ? 1.524 12.800 -7.106 1.00 91.19 242 VAL A C 1
ATOM 1853 O O . VAL A 1 242 ? 1.364 12.846 -8.327 1.00 91.19 242 VAL A O 1
ATOM 1856 N N . VAL A 1 243 ? 0.687 12.131 -6.307 1.00 92.94 243 VAL A N 1
ATOM 1857 C CA . VAL A 1 243 ? -0.455 11.353 -6.797 1.00 92.94 243 VAL A CA 1
ATOM 1858 C C . VAL A 1 243 ? -1.530 12.291 -7.333 1.00 92.94 243 VAL A C 1
ATOM 1860 O O . VAL A 1 243 ? -1.992 12.094 -8.456 1.00 92.94 243 VAL A O 1
ATOM 1863 N N . GLN A 1 244 ? -1.886 13.338 -6.583 1.00 89.75 244 GLN A N 1
ATOM 1864 C CA . GLN A 1 244 ? -2.888 14.319 -7.016 1.00 89.75 244 GLN A CA 1
ATOM 1865 C C . GLN A 1 244 ? -2.494 14.984 -8.329 1.00 89.75 244 GLN A C 1
ATOM 1867 O O . GLN A 1 244 ? -3.246 14.947 -9.301 1.00 89.75 244 GLN A O 1
ATOM 1872 N N . ARG A 1 245 ? -1.271 15.518 -8.392 1.00 89.50 245 ARG A N 1
ATOM 1873 C CA . ARG A 1 245 ? -0.771 16.218 -9.576 1.00 89.50 245 ARG A CA 1
ATOM 1874 C C . ARG A 1 245 ? -0.768 15.328 -10.814 1.00 89.50 245 ARG A C 1
ATOM 1876 O O . ARG A 1 245 ? -1.128 15.780 -11.899 1.00 89.50 245 ARG A O 1
ATOM 1883 N N . ARG A 1 246 ? -0.381 14.054 -10.671 1.00 90.94 246 ARG A N 1
ATOM 1884 C CA . ARG A 1 246 ? -0.433 13.092 -11.781 1.00 90.94 246 ARG A CA 1
ATOM 1885 C C . ARG A 1 246 ? -1.869 12.813 -12.218 1.00 90.94 246 ARG A C 1
ATOM 1887 O O . ARG A 1 246 ? -2.125 12.754 -13.420 1.00 90.94 246 ARG A O 1
ATOM 1894 N N . ARG A 1 247 ? -2.800 12.667 -11.275 1.00 91.56 247 ARG A N 1
ATOM 1895 C CA . ARG A 1 247 ? -4.214 12.404 -11.571 1.00 91.56 247 ARG A CA 1
ATOM 1896 C C . ARG A 1 247 ? -4.877 13.557 -12.310 1.00 91.56 247 ARG A C 1
ATOM 1898 O O . ARG A 1 247 ? -5.539 13.302 -13.309 1.00 91.56 247 ARG A O 1
ATOM 1905 N N . VAL A 1 248 ? -4.637 14.796 -11.880 1.00 87.88 248 VAL A N 1
ATOM 1906 C CA . VAL A 1 248 ? -5.109 16.004 -12.581 1.00 87.88 248 VAL A CA 1
ATOM 1907 C C . VAL A 1 248 ? -4.553 16.042 -14.004 1.00 87.88 248 VAL A C 1
ATOM 1909 O O . VAL A 1 248 ? -5.310 16.146 -14.968 1.00 87.88 248 VAL A O 1
ATOM 1912 N N . TYR A 1 249 ? -3.237 15.861 -14.152 1.00 86.88 249 TYR A N 1
ATOM 1913 C CA . TYR A 1 249 ? -2.575 15.869 -15.457 1.00 86.88 249 TYR A CA 1
ATOM 1914 C C . TYR A 1 249 ? -3.132 14.809 -16.421 1.00 86.88 249 TYR A C 1
ATOM 1916 O O . TYR A 1 249 ? -3.473 15.097 -17.568 1.00 86.88 249 TYR A O 1
ATOM 1924 N N . THR A 1 250 ? -3.234 13.564 -15.958 1.00 88.8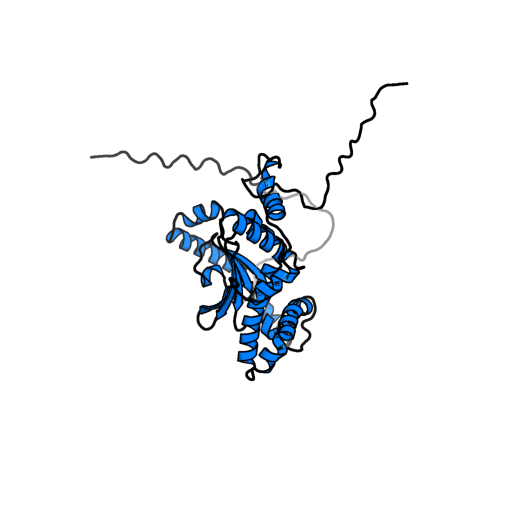8 250 THR A N 1
ATOM 1925 C CA . THR A 1 250 ? -3.706 12.443 -16.782 1.00 88.88 250 THR A CA 1
ATOM 1926 C C . THR A 1 250 ? -5.183 12.578 -17.133 1.00 88.88 250 THR A C 1
ATOM 1928 O O . THR A 1 250 ? -5.546 12.322 -18.284 1.00 88.88 250 THR A O 1
ATOM 1931 N N . HIS A 1 251 ? -6.012 13.064 -16.205 1.00 89.44 251 HIS A N 1
ATOM 1932 C CA . HIS A 1 251 ? -7.416 13.353 -16.476 1.00 89.44 251 HIS A CA 1
ATOM 1933 C C . HIS A 1 251 ? -7.567 14.429 -17.555 1.00 89.44 251 HIS A C 1
ATOM 1935 O O . HIS A 1 251 ? -8.292 14.214 -18.521 1.00 89.44 251 HIS A O 1
ATOM 1941 N N . MET A 1 252 ? -6.811 15.526 -17.464 1.00 87.44 252 MET A N 1
ATOM 1942 C CA . MET A 1 252 ? -6.811 16.576 -18.487 1.00 87.44 252 MET A CA 1
ATOM 1943 C C . MET A 1 252 ? -6.406 16.040 -19.870 1.00 87.44 252 MET A C 1
ATOM 1945 O O . MET A 1 252 ? -7.038 16.371 -20.871 1.00 87.44 252 MET A O 1
ATOM 1949 N N . LYS A 1 253 ? -5.350 15.218 -19.950 1.00 85.06 253 LYS A N 1
ATOM 1950 C CA . LYS A 1 253 ? -4.814 14.730 -21.235 1.00 85.06 253 LYS A CA 1
ATOM 1951 C C . LYS A 1 253 ? -5.618 13.594 -21.861 1.00 85.06 253 LYS A C 1
ATOM 1953 O O . LYS A 1 253 ? -5.621 13.465 -23.081 1.00 85.06 253 LYS A O 1
ATOM 1958 N N . THR A 1 254 ? -6.229 12.735 -21.049 1.00 87.75 254 THR A N 1
ATOM 1959 C CA . THR A 1 254 ? -6.794 11.453 -21.515 1.00 87.75 254 THR A CA 1
ATOM 1960 C C . THR A 1 254 ? -8.258 11.242 -21.133 1.00 87.75 254 THR A C 1
ATOM 1962 O O . THR A 1 254 ? -8.864 10.265 -21.563 1.00 87.75 254 THR A O 1
ATOM 1965 N N . GLY A 1 255 ? -8.829 12.115 -20.301 1.00 88.12 255 GLY A N 1
ATOM 1966 C CA . GLY A 1 255 ? -10.129 11.916 -19.658 1.00 88.12 255 GLY A CA 1
ATOM 1967 C C . GLY A 1 255 ? -10.090 10.959 -18.459 1.00 88.12 255 GLY A C 1
ATOM 1968 O O . GLY A 1 255 ? -11.067 10.873 -17.71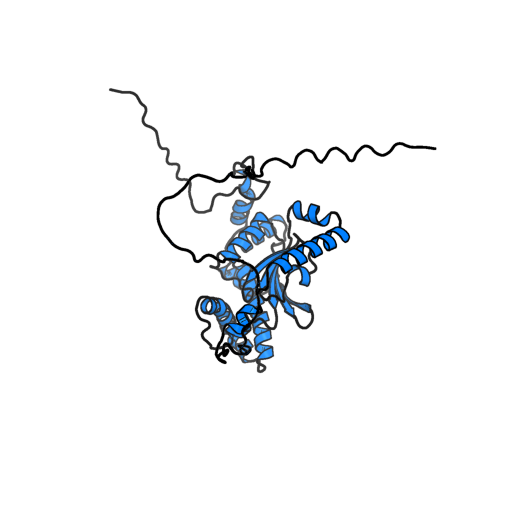9 1.00 88.12 255 GLY A O 1
ATOM 1969 N N . LEU A 1 256 ? -8.973 10.268 -18.207 1.00 88.00 256 LEU A N 1
ATOM 1970 C CA . LEU A 1 256 ? -8.836 9.277 -17.136 1.00 88.00 256 LEU A CA 1
ATOM 1971 C C . LEU A 1 256 ? -7.822 9.730 -16.080 1.00 88.00 256 LEU A C 1
ATOM 1973 O O . LEU A 1 256 ? -6.659 9.972 -16.388 1.00 88.00 256 LEU A O 1
ATOM 1977 N N . ALA A 1 257 ? -8.252 9.795 -14.818 1.00 89.94 257 ALA A N 1
ATOM 1978 C CA . ALA A 1 257 ? -7.376 10.124 -13.697 1.00 89.94 257 ALA A CA 1
ATOM 1979 C C . ALA A 1 257 ? -6.538 8.903 -13.276 1.00 89.94 257 ALA A C 1
ATOM 1981 O O . ALA A 1 257 ? -7.072 7.897 -12.805 1.00 89.94 257 ALA A O 1
ATOM 1982 N N . GLN A 1 258 ? -5.216 8.997 -13.411 1.00 91.25 258 GLN A N 1
ATOM 1983 C CA . GLN A 1 258 ? -4.256 7.960 -13.029 1.00 91.25 258 GLN A CA 1
ATOM 1984 C C . GLN A 1 258 ? -3.145 8.520 -12.120 1.00 91.25 258 GLN A C 1
ATOM 1986 O O . GLN A 1 258 ? -2.727 9.661 -12.303 1.00 91.25 258 GLN A O 1
ATOM 1991 N N . PRO A 1 259 ? -2.625 7.736 -11.158 1.00 94.31 259 PRO A N 1
ATOM 1992 C CA . PRO A 1 259 ? -2.979 6.342 -10.892 1.00 94.31 259 PRO A CA 1
ATOM 1993 C C . PRO A 1 259 ? -4.322 6.175 -10.164 1.00 94.31 259 PRO A C 1
ATOM 1995 O O . PRO A 1 259 ? -4.701 6.991 -9.317 1.00 94.31 259 PRO A O 1
ATOM 1998 N N . LYS A 1 260 ? -5.017 5.065 -10.450 1.00 93.81 260 LYS A N 1
ATOM 1999 C CA . LYS A 1 260 ? -6.179 4.631 -9.657 1.00 93.81 260 LYS A CA 1
ATOM 2000 C C . LYS A 1 260 ? -5.702 4.012 -8.349 1.00 93.81 260 LYS A C 1
ATOM 2002 O O . LYS A 1 260 ? -4.772 3.206 -8.361 1.00 93.81 260 LYS A O 1
ATOM 2007 N N . VAL A 1 261 ? -6.353 4.339 -7.241 1.00 94.62 261 VAL A N 1
ATOM 2008 C CA . VAL A 1 261 ? -5.960 3.865 -5.908 1.00 94.62 261 VAL A CA 1
ATOM 2009 C C . VAL A 1 261 ? -6.976 2.840 -5.403 1.00 94.62 261 VAL A C 1
ATOM 2011 O O . VAL A 1 261 ? -8.184 3.054 -5.495 1.00 94.62 261 VAL A O 1
ATOM 2014 N N . HIS A 1 262 ? -6.485 1.727 -4.860 1.00 95.19 262 HIS A N 1
ATOM 2015 C CA . HIS A 1 262 ? -7.298 0.593 -4.416 1.00 95.19 262 HIS A CA 1
ATOM 2016 C C . HIS A 1 262 ? -6.963 0.213 -2.976 1.00 95.19 262 HIS A C 1
ATOM 2018 O O . HIS A 1 262 ? -5.789 0.055 -2.639 1.00 95.19 262 HIS A O 1
ATOM 2024 N N . ALA A 1 263 ?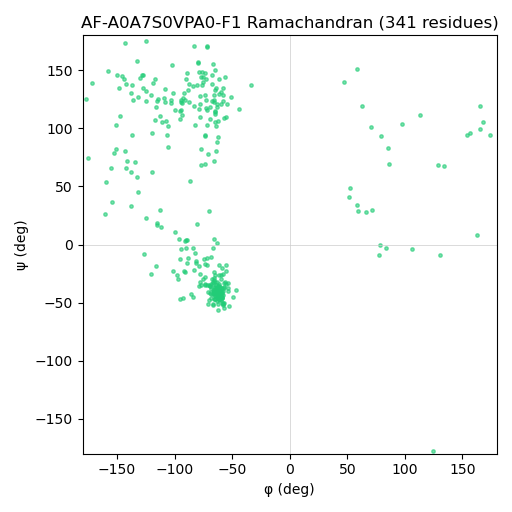 -7.990 -0.022 -2.159 1.00 96.56 263 ALA A N 1
ATOM 2025 C CA . ALA A 1 263 ? -7.841 -0.655 -0.851 1.00 96.56 263 ALA A CA 1
ATOM 2026 C C . ALA A 1 263 ? -8.293 -2.118 -0.933 1.00 96.56 263 ALA A C 1
ATOM 2028 O O . ALA A 1 263 ? -9.444 -2.418 -1.277 1.00 96.56 263 ALA A O 1
ATOM 2029 N N . VAL A 1 264 ? -7.389 -3.039 -0.604 1.00 97.19 264 VAL A N 1
ATOM 2030 C CA . VAL A 1 264 ? -7.642 -4.485 -0.621 1.00 97.19 264 VAL A CA 1
ATOM 2031 C C . VAL A 1 264 ? -7.145 -5.137 0.666 1.00 97.19 264 VAL A C 1
ATOM 2033 O O . VAL A 1 264 ? -6.292 -4.599 1.370 1.00 97.19 264 VAL A O 1
ATOM 2036 N N . VAL A 1 265 ? -7.684 -6.311 0.990 1.00 97.88 265 VAL A N 1
ATOM 2037 C CA . VAL A 1 265 ? -7.242 -7.116 2.132 1.00 97.88 265 VAL A CA 1
ATOM 2038 C C . VAL A 1 265 ? -7.038 -8.561 1.704 1.00 97.88 265 VAL A C 1
ATOM 2040 O O . VAL A 1 265 ? -7.943 -9.188 1.160 1.00 97.88 265 VAL A O 1
ATOM 2043 N N . PHE A 1 266 ? -5.859 -9.103 1.989 1.00 98.06 266 PHE A N 1
ATOM 2044 C CA . PHE A 1 266 ? -5.545 -10.516 1.807 1.00 98.06 266 PHE A CA 1
ATOM 2045 C C . PHE A 1 266 ? -6.005 -11.351 3.010 1.00 98.06 266 PHE A C 1
ATOM 2047 O O . PHE A 1 266 ? -5.787 -10.964 4.163 1.00 98.06 266 PHE A O 1
ATOM 2054 N N . ASP A 1 267 ? -6.617 -12.513 2.764 1.00 97.06 267 ASP A N 1
ATOM 2055 C CA . ASP A 1 267 ? -6.930 -13.494 3.807 1.00 97.06 267 ASP A CA 1
ATOM 2056 C C . ASP A 1 267 ? -5.982 -14.703 3.742 1.00 97.06 267 ASP A C 1
ATOM 2058 O O . ASP A 1 267 ? -6.222 -15.617 2.948 1.00 97.06 267 ASP A O 1
ATOM 2062 N N . PRO A 1 268 ? -4.965 -14.780 4.627 1.00 94.56 268 PRO A N 1
ATOM 2063 C CA . PRO A 1 268 ? -4.038 -15.910 4.665 1.00 94.56 268 PRO A CA 1
ATOM 2064 C C . PRO A 1 268 ? -4.705 -17.269 4.903 1.00 94.56 268 PRO A C 1
ATOM 2066 O O . PRO A 1 268 ? -4.102 -18.293 4.601 1.00 94.56 268 PRO A O 1
ATOM 2069 N N . LYS A 1 269 ? -5.931 -17.314 5.451 1.00 94.44 269 LYS A N 1
ATOM 2070 C CA . LYS A 1 269 ? -6.654 -18.580 5.654 1.00 94.44 269 LYS A CA 1
ATOM 2071 C C . LYS A 1 269 ? -7.218 -19.148 4.359 1.00 94.44 269 LYS A C 1
ATOM 2073 O O . LYS A 1 269 ? -7.410 -20.354 4.275 1.00 94.44 269 LYS A O 1
ATOM 2078 N N . THR A 1 270 ? -7.550 -18.286 3.399 1.00 95.56 270 THR A N 1
ATOM 2079 C CA . THR A 1 270 ? -8.238 -18.695 2.162 1.00 95.56 270 THR A CA 1
ATOM 2080 C C . THR A 1 270 ? -7.402 -18.475 0.907 1.00 95.56 270 THR A C 1
ATOM 2082 O O . THR A 1 270 ? -7.714 -19.059 -0.121 1.00 95.56 270 THR A O 1
ATOM 2085 N N . GLY A 1 271 ? -6.366 -17.634 0.976 1.00 94.44 271 GLY A N 1
ATOM 2086 C CA . GLY A 1 271 ? -5.584 -17.199 -0.182 1.00 94.44 271 GLY A CA 1
ATOM 2087 C C . GLY A 1 271 ? -6.264 -16.112 -1.022 1.00 94.44 271 GLY A C 1
ATOM 2088 O O . GLY A 1 271 ? -5.683 -15.656 -2.000 1.00 94.44 271 GLY A O 1
ATOM 2089 N N . ASN A 1 272 ? -7.469 -15.665 -0.654 1.00 96.44 272 ASN A N 1
ATOM 2090 C CA . ASN A 1 272 ? -8.233 -14.709 -1.453 1.00 96.44 272 ASN A CA 1
ATOM 2091 C C . ASN A 1 272 ? -7.930 -13.250 -1.092 1.00 96.44 272 ASN A C 1
ATOM 2093 O O . ASN A 1 272 ? -7.722 -12.901 0.075 1.00 96.44 272 ASN A O 1
ATOM 2097 N N . LEU A 1 273 ? -8.004 -12.383 -2.104 1.00 96.38 273 LEU A N 1
ATOM 2098 C CA . LEU A 1 273 ? -8.051 -10.932 -1.947 1.00 96.38 273 LEU A CA 1
ATOM 2099 C C . LEU A 1 273 ? -9.504 -10.454 -1.872 1.00 96.38 273 LEU A C 1
ATOM 2101 O O . LEU A 1 273 ? -10.329 -10.774 -2.726 1.00 96.38 273 LEU A O 1
ATOM 2105 N N . LYS A 1 274 ? -9.805 -9.637 -0.866 1.00 95.81 274 LYS A N 1
ATOM 2106 C CA . LYS A 1 274 ? -11.074 -8.929 -0.711 1.00 95.81 274 LYS A CA 1
ATOM 2107 C C . LYS A 1 274 ? -10.884 -7.468 -1.102 1.00 95.81 274 LYS A C 1
ATOM 2109 O O . LYS A 1 274 ? -10.052 -6.774 -0.519 1.00 95.81 274 LYS A O 1
ATOM 2114 N N . ARG A 1 275 ? -11.683 -6.981 -2.051 1.00 94.81 275 ARG A N 1
ATOM 2115 C CA . ARG A 1 275 ? -11.766 -5.547 -2.353 1.00 94.81 275 ARG A CA 1
ATOM 2116 C C . ARG A 1 275 ? -12.521 -4.850 -1.222 1.00 94.81 275 ARG A C 1
ATOM 2118 O O . ARG A 1 275 ? -13.632 -5.258 -0.896 1.00 94.81 275 ARG A O 1
ATOM 2125 N N . ILE A 1 276 ? -11.901 -3.841 -0.613 1.00 93.25 276 ILE A N 1
ATOM 2126 C CA . ILE A 1 276 ? -12.546 -3.006 0.410 1.00 93.25 276 ILE A CA 1
ATOM 2127 C C . ILE A 1 276 ? -13.162 -1.789 -0.252 1.00 93.25 276 ILE A C 1
ATOM 2129 O O . ILE A 1 276 ? -14.315 -1.477 0.022 1.00 93.25 276 ILE A O 1
ATOM 2133 N N . ASN A 1 277 ? -12.402 -1.139 -1.136 1.00 80.56 277 ASN A N 1
ATOM 2134 C CA . ASN A 1 277 ? -12.889 0.010 -1.871 1.00 80.56 277 ASN A CA 1
ATOM 2135 C C . ASN A 1 277 ? -12.104 0.261 -3.167 1.00 80.56 277 ASN A C 1
ATOM 2137 O O . ASN A 1 277 ? -10.900 -0.010 -3.253 1.00 80.56 277 ASN A O 1
ATOM 2141 N N . THR A 1 278 ? -12.807 0.815 -4.149 1.00 66.06 278 THR A N 1
ATOM 2142 C CA . THR A 1 278 ? -12.266 1.566 -5.282 1.00 66.06 278 THR A CA 1
ATOM 2143 C C . THR A 1 278 ? -12.810 2.975 -5.151 1.00 66.06 278 THR A C 1
ATOM 2145 O O . THR A 1 278 ? -13.986 3.201 -5.397 1.00 66.06 278 THR A O 1
ATOM 2148 N N . PHE A 1 279 ? -11.944 3.901 -4.773 1.00 71.69 279 PHE A N 1
ATOM 2149 C CA . PHE A 1 279 ? -12.253 5.304 -4.493 1.00 71.69 279 PHE A CA 1
ATOM 2150 C C . PHE A 1 279 ? -12.608 6.130 -5.753 1.00 71.69 279 PHE A C 1
ATOM 2152 O O . PHE A 1 279 ? -12.267 7.307 -5.848 1.00 71.69 279 PHE A O 1
ATOM 2159 N N . GLU A 1 280 ? -13.167 5.505 -6.789 1.00 66.75 280 GLU A N 1
ATOM 2160 C CA . GLU A 1 280 ? -13.704 6.192 -7.966 1.00 66.75 280 GLU A CA 1
ATOM 2161 C C . GLU A 1 280 ? -15.202 6.405 -7.741 1.00 66.75 280 GLU A C 1
ATOM 2163 O O . GLU A 1 280 ? -15.938 5.425 -7.645 1.00 66.75 280 GLU A O 1
ATOM 2168 N N . GLY A 1 281 ? -15.641 7.666 -7.654 1.00 60.34 281 GLY A N 1
ATOM 2169 C CA . GLY A 1 281 ? -17.032 8.007 -7.324 1.00 60.34 281 GLY A CA 1
ATOM 2170 C C . GLY A 1 281 ? -17.400 7.738 -5.860 1.00 60.34 281 GLY A C 1
ATOM 2171 O O . GLY A 1 281 ? -18.541 7.389 -5.575 1.00 60.34 281 GLY A O 1
ATOM 2172 N N . ASP A 1 282 ? -16.422 7.828 -4.959 1.00 67.00 282 ASP A N 1
ATOM 2173 C CA . ASP A 1 282 ? -16.615 7.677 -3.518 1.00 67.00 282 ASP A CA 1
ATOM 2174 C C . ASP A 1 282 ? -16.822 9.051 -2.871 1.00 67.00 282 ASP A C 1
ATOM 2176 O O . ASP A 1 282 ? -15.942 9.907 -2.968 1.00 67.00 282 ASP A O 1
ATOM 2180 N N . GLU A 1 283 ? -17.951 9.230 -2.181 1.00 65.50 283 GLU A N 1
ATOM 2181 C CA . GLU A 1 283 ? -18.334 10.471 -1.493 1.00 65.50 283 GLU A CA 1
ATOM 2182 C C . GLU A 1 283 ? -17.250 10.959 -0.513 1.00 65.50 283 GLU A C 1
ATOM 2184 O O . GLU A 1 283 ? -17.023 12.160 -0.388 1.00 65.50 283 GLU A O 1
ATOM 2189 N N . GLN A 1 284 ? -16.497 10.051 0.127 1.00 67.25 284 GLN A N 1
ATOM 2190 C CA . GLN A 1 284 ? -15.389 10.442 1.012 1.00 67.25 284 GLN A CA 1
ATOM 2191 C C . GLN A 1 284 ? -14.238 11.130 0.272 1.00 67.25 284 GLN A C 1
ATOM 2193 O O . GLN A 1 284 ? -13.504 11.919 0.867 1.00 67.25 284 GLN A O 1
ATOM 2198 N N . ILE A 1 285 ? -14.030 10.816 -1.008 1.00 72.06 285 ILE A N 1
ATOM 2199 C CA . ILE A 1 285 ? -13.040 11.522 -1.826 1.00 72.06 285 ILE A CA 1
ATOM 2200 C C . ILE A 1 285 ? -13.582 12.881 -2.258 1.00 72.06 285 ILE A C 1
ATOM 2202 O O . ILE A 1 285 ? -12.812 13.838 -2.292 1.00 72.06 285 ILE A O 1
ATOM 2206 N N . ASP A 1 286 ? -14.884 12.986 -2.515 1.00 72.25 286 ASP A N 1
ATOM 2207 C CA . ASP A 1 286 ? -15.540 14.262 -2.818 1.00 72.25 286 ASP A CA 1
ATOM 2208 C C . ASP A 1 286 ? -15.408 15.248 -1.647 1.00 72.25 286 ASP A C 1
ATOM 2210 O O . ASP A 1 286 ? -15.049 16.404 -1.859 1.00 72.25 286 ASP A O 1
ATOM 2214 N N . GLU A 1 287 ? -15.539 14.783 -0.402 1.00 72.38 287 GLU A N 1
ATOM 2215 C CA . GLU A 1 287 ? -15.243 15.598 0.789 1.00 72.38 287 GLU A CA 1
ATOM 2216 C C . GLU A 1 287 ? -13.769 16.034 0.859 1.00 72.38 287 GLU A C 1
ATOM 2218 O O . GLU A 1 287 ? -13.456 17.148 1.286 1.00 72.38 287 GLU A O 1
ATOM 2223 N N . LEU A 1 288 ? -12.830 15.184 0.423 1.00 72.56 288 LEU A N 1
ATOM 2224 C CA . LEU A 1 288 ? -11.419 15.574 0.364 1.00 72.56 288 LEU A CA 1
ATOM 2225 C C . LEU A 1 288 ? -11.180 16.671 -0.672 1.00 72.56 288 LEU A C 1
ATOM 2227 O O . LEU A 1 288 ? -10.295 17.493 -0.444 1.00 72.56 288 LEU A O 1
ATOM 2231 N N . HIS A 1 289 ? -11.934 16.714 -1.774 1.00 73.38 289 HIS A N 1
ATOM 2232 C CA . HIS A 1 289 ? -11.759 17.731 -2.813 1.00 73.38 289 HIS A CA 1
ATOM 2233 C C . HIS A 1 289 ? -11.948 19.159 -2.278 1.00 73.38 289 HIS A C 1
ATOM 2235 O O . HIS A 1 289 ? -11.242 20.057 -2.724 1.00 73.38 289 HIS A O 1
ATOM 2241 N N . GLU A 1 290 ? -12.779 19.376 -1.254 1.00 74.12 290 GLU A N 1
ATOM 2242 C CA . GLU A 1 290 ? -12.954 20.707 -0.650 1.00 74.12 290 GLU A CA 1
ATOM 2243 C C . GLU A 1 290 ? -11.662 21.284 -0.038 1.00 74.12 290 GLU A C 1
ATOM 2245 O O . GLU A 1 290 ? -11.506 22.501 0.054 1.00 74.12 290 GLU A O 1
ATOM 2250 N N . VAL A 1 291 ? -10.727 20.424 0.384 1.00 79.50 291 VAL A N 1
ATOM 2251 C CA . VAL A 1 291 ? -9.502 20.825 1.106 1.00 79.50 291 VAL A CA 1
ATOM 2252 C C . VAL A 1 291 ? -8.218 20.414 0.373 1.00 79.50 291 VAL A C 1
ATOM 2254 O O . VAL A 1 291 ? -7.170 21.031 0.560 1.00 79.50 291 VAL A O 1
ATOM 2257 N N . TYR A 1 292 ? -8.280 19.373 -0.456 1.00 75.12 292 TYR A N 1
ATOM 2258 C CA . TYR A 1 292 ? -7.144 18.753 -1.142 1.00 75.12 292 TYR A CA 1
ATOM 2259 C C . TYR A 1 292 ? -7.205 18.885 -2.672 1.00 75.12 292 TYR A C 1
ATOM 2261 O O . TYR A 1 292 ? -6.476 18.176 -3.364 1.00 75.12 292 TYR A O 1
ATOM 2269 N N . ASP A 1 293 ? -7.999 19.807 -3.219 1.00 76.31 293 ASP A N 1
ATOM 2270 C CA . ASP A 1 293 ? -7.877 20.230 -4.622 1.00 76.31 293 ASP A CA 1
ATOM 2271 C C . ASP A 1 293 ? -6.684 21.191 -4.802 1.00 76.31 293 ASP A C 1
ATOM 2273 O O . ASP A 1 293 ? -6.822 22.401 -4.970 1.00 76.31 293 ASP A O 1
ATOM 2277 N N . LEU A 1 294 ? -5.469 20.652 -4.646 1.00 75.81 294 LEU A N 1
ATOM 2278 C CA . LEU A 1 294 ? -4.237 21.447 -4.546 1.00 75.81 294 LEU A CA 1
ATOM 2279 C C . LEU A 1 294 ? -3.663 21.901 -5.895 1.00 75.81 294 LEU A C 1
ATOM 2281 O O . LEU A 1 294 ? -2.759 22.738 -5.914 1.00 75.81 294 LEU A O 1
ATOM 2285 N N . TYR A 1 295 ? -4.097 21.307 -7.008 1.00 77.75 295 TYR A N 1
ATOM 2286 C CA . TYR A 1 295 ? -3.473 21.502 -8.316 1.00 77.75 295 TYR A CA 1
ATOM 2287 C C . TYR A 1 295 ? -4.523 21.711 -9.397 1.00 77.75 295 TYR A C 1
ATOM 2289 O O . TYR A 1 295 ? -5.342 20.832 -9.643 1.00 77.75 295 TYR A O 1
ATOM 2297 N N . ASP A 1 296 ? -4.417 22.822 -10.118 1.00 78.12 296 ASP A N 1
ATOM 2298 C CA . ASP A 1 296 ? -5.174 23.025 -11.347 1.00 78.12 296 ASP A CA 1
ATOM 2299 C C . ASP A 1 296 ? -4.489 22.370 -12.563 1.00 78.12 296 ASP A C 1
ATOM 2301 O O . ASP A 1 296 ? -3.349 21.886 -12.521 1.00 78.12 296 ASP A O 1
ATOM 2305 N N . ALA A 1 297 ? -5.220 22.349 -13.678 1.00 74.56 297 ALA A N 1
ATOM 2306 C CA . ALA A 1 297 ? -4.765 21.794 -14.947 1.00 74.56 297 ALA A CA 1
ATOM 2307 C C . ALA A 1 297 ? -3.466 22.447 -15.454 1.00 74.56 297 ALA A C 1
ATOM 2309 O O . ALA A 1 297 ? -2.612 21.755 -16.009 1.00 74.56 297 ALA A O 1
ATOM 2310 N N . GLN A 1 298 ? -3.297 23.755 -15.236 1.00 74.69 298 GLN A N 1
ATOM 2311 C CA . GLN A 1 298 ? -2.132 24.504 -15.698 1.00 74.69 298 GLN A CA 1
ATOM 2312 C C . GLN A 1 298 ? -0.881 24.128 -14.895 1.00 74.69 298 GLN A C 1
ATOM 2314 O O . GLN A 1 298 ? 0.127 23.726 -15.471 1.00 74.69 298 GLN A O 1
ATOM 2319 N N . THR A 1 299 ? -0.967 24.173 -13.569 1.00 74.31 299 THR A N 1
ATOM 2320 C CA . THR A 1 299 ? 0.113 23.825 -12.637 1.00 74.31 299 THR A CA 1
ATOM 2321 C C . THR A 1 299 ? 0.540 22.368 -12.816 1.00 74.31 299 THR A C 1
ATOM 2323 O O . THR A 1 299 ? 1.725 22.031 -12.745 1.00 74.31 299 THR A O 1
ATOM 2326 N N . ALA A 1 300 ? -0.422 21.479 -13.080 1.00 74.12 300 ALA A N 1
ATOM 2327 C CA . ALA A 1 300 ? -0.133 20.094 -13.414 1.00 74.12 300 ALA A CA 1
ATOM 2328 C C . ALA A 1 300 ? 0.600 19.979 -14.764 1.00 74.12 300 ALA A C 1
ATOM 2330 O O . ALA A 1 300 ? 1.616 19.289 -14.833 1.00 74.12 300 ALA A O 1
ATOM 2331 N N . ALA A 1 301 ? 0.137 20.665 -15.815 1.00 74.94 301 ALA A N 1
ATOM 2332 C CA . ALA A 1 301 ? 0.772 20.668 -17.136 1.00 74.94 301 ALA A CA 1
ATOM 2333 C C . ALA A 1 301 ? 2.214 21.194 -17.092 1.00 74.94 301 ALA A C 1
ATOM 2335 O O . ALA A 1 301 ? 3.121 20.526 -17.584 1.00 74.94 301 ALA A O 1
ATOM 2336 N N . GLU A 1 302 ? 2.451 22.327 -16.425 1.00 75.81 302 GLU A N 1
ATOM 2337 C CA . GLU A 1 302 ? 3.782 22.928 -16.272 1.00 75.81 302 GLU A CA 1
ATOM 2338 C C . GLU A 1 302 ? 4.795 21.954 -15.658 1.00 75.81 302 GLU A C 1
ATOM 2340 O O . GLU A 1 302 ? 5.971 21.955 -16.019 1.00 75.81 302 GLU A O 1
ATOM 2345 N N . PHE A 1 303 ? 4.352 21.085 -14.749 1.00 75.50 303 PHE A N 1
ATOM 2346 C CA . PHE A 1 303 ? 5.232 20.113 -14.112 1.00 75.50 303 PHE A CA 1
ATOM 2347 C C . PHE A 1 303 ? 5.649 18.957 -15.029 1.00 75.50 303 PHE A C 1
ATOM 2349 O O . PHE A 1 303 ? 6.762 18.450 -14.876 1.00 75.50 303 PHE A O 1
ATOM 2356 N N . TRP A 1 304 ? 4.760 18.512 -15.922 1.00 74.31 304 TRP A N 1
ATOM 2357 C CA . TRP A 1 304 ? 4.965 17.321 -16.759 1.00 74.31 304 TRP A CA 1
ATOM 2358 C C . TRP A 1 304 ? 5.388 17.636 -18.195 1.00 74.31 304 TRP A C 1
ATOM 2360 O O . TRP A 1 304 ? 5.967 16.773 -18.847 1.00 74.31 304 TRP A O 1
ATOM 2370 N N . GLU A 1 305 ? 5.098 18.835 -18.698 1.00 73.81 305 GLU A N 1
ATOM 2371 C CA . GLU A 1 305 ? 5.364 19.227 -20.089 1.00 73.81 305 GLU A CA 1
ATOM 2372 C C . GLU A 1 305 ? 6.665 20.030 -20.235 1.00 73.81 305 GLU A C 1
ATOM 2374 O O . GLU A 1 305 ? 7.322 19.927 -21.266 1.00 73.81 305 GLU A O 1
ATOM 2379 N N . ASN A 1 306 ? 7.120 20.735 -19.192 1.00 61.38 306 ASN A N 1
ATOM 2380 C CA . ASN A 1 306 ? 8.358 21.531 -19.236 1.00 61.38 306 ASN A CA 1
ATOM 2381 C C . ASN A 1 306 ? 9.655 20.704 -19.040 1.00 61.38 306 ASN A C 1
ATOM 2383 O O . ASN A 1 306 ? 10.713 21.256 -18.743 1.00 61.38 306 ASN A O 1
ATOM 2387 N N . GLU A 1 307 ? 9.617 19.376 -19.203 1.00 52.59 307 GLU A N 1
ATOM 2388 C CA . GLU A 1 307 ? 10.802 18.502 -19.087 1.00 52.59 307 GLU A CA 1
ATOM 2389 C C . GLU A 1 307 ? 11.842 18.698 -20.216 1.00 52.59 307 GLU A C 1
ATOM 2391 O O . GLU A 1 307 ? 12.963 18.193 -20.110 1.00 52.59 307 GLU A O 1
ATOM 2396 N N . GLU A 1 308 ? 11.515 19.433 -21.286 1.00 46.06 308 GLU A N 1
ATOM 2397 C CA . GLU A 1 308 ? 12.405 19.625 -22.443 1.00 46.06 308 GLU A CA 1
ATOM 2398 C C . GLU A 1 308 ? 13.626 20.530 -22.184 1.00 46.06 308 GLU A C 1
ATOM 2400 O O . GLU A 1 308 ? 14.566 20.511 -22.978 1.00 46.06 308 GLU A O 1
ATOM 2405 N N . GLU A 1 309 ? 13.690 21.261 -21.066 1.00 42.19 309 GLU A N 1
ATOM 2406 C CA . GLU A 1 309 ? 14.768 22.234 -20.803 1.00 42.19 309 GLU A CA 1
ATOM 2407 C C . GLU A 1 309 ? 15.990 21.665 -20.042 1.00 42.19 309 GLU A C 1
ATOM 2409 O O . GLU A 1 309 ? 16.941 22.387 -19.734 1.00 42.19 309 GLU A O 1
ATOM 2414 N N . TYR A 1 310 ? 16.018 20.359 -19.743 1.00 39.38 310 TYR A N 1
ATOM 2415 C CA . TYR A 1 310 ? 17.126 19.740 -19.002 1.00 39.38 310 TYR A CA 1
ATOM 2416 C C . TYR A 1 310 ? 18.202 19.139 -19.930 1.00 39.38 310 TYR A C 1
ATOM 2418 O O . TYR A 1 310 ? 17.909 18.210 -20.693 1.00 39.38 310 TYR A O 1
ATOM 2426 N N . PRO A 1 311 ? 19.481 19.571 -19.842 1.00 38.44 311 PRO A N 1
ATOM 2427 C CA . PRO A 1 311 ? 20.556 18.971 -20.624 1.00 38.44 311 PRO A CA 1
ATOM 2428 C C . PRO A 1 311 ? 20.757 17.512 -20.200 1.00 38.44 311 PRO A C 1
ATOM 2430 O O . PRO A 1 311 ? 21.157 17.210 -19.074 1.00 38.44 311 PRO A O 1
ATOM 2433 N N . LYS A 1 312 ? 20.465 16.589 -21.120 1.00 43.38 312 LYS A N 1
ATOM 2434 C CA . LYS A 1 312 ? 20.650 15.147 -20.924 1.00 43.38 312 LYS A CA 1
ATOM 2435 C C . LYS A 1 312 ? 22.138 14.857 -20.721 1.00 43.38 312 LYS A C 1
ATOM 2437 O O . LYS A 1 312 ? 22.936 15.125 -21.614 1.00 43.38 312 LYS A O 1
ATOM 2442 N N . ARG A 1 313 ? 22.528 14.273 -19.581 1.00 47.62 313 ARG A N 1
ATOM 2443 C CA . ARG A 1 313 ? 23.897 13.755 -19.411 1.00 47.62 313 ARG A CA 1
ATOM 2444 C C . ARG A 1 313 ? 24.119 12.576 -20.365 1.00 47.62 313 ARG A C 1
ATOM 2446 O O . ARG A 1 313 ? 23.327 11.632 -20.362 1.00 47.62 313 ARG A O 1
ATOM 2453 N N . GLU A 1 314 ? 25.203 12.616 -21.142 1.00 44.12 314 GLU A N 1
ATOM 2454 C CA . GLU A 1 314 ? 25.496 11.668 -22.237 1.00 44.12 314 GLU A CA 1
ATOM 2455 C C . GLU A 1 314 ? 25.503 10.184 -21.816 1.00 44.12 314 GLU A C 1
ATOM 2457 O O . GLU A 1 314 ? 25.224 9.324 -22.643 1.00 44.12 314 GLU A O 1
ATOM 2462 N N . ASN A 1 315 ? 25.710 9.881 -20.526 1.00 43.84 315 ASN A N 1
ATOM 2463 C CA . ASN A 1 315 ? 25.772 8.513 -19.989 1.00 43.84 315 ASN A CA 1
ATOM 2464 C C . ASN A 1 315 ? 24.647 8.143 -19.005 1.00 43.84 315 ASN A C 1
ATOM 2466 O O . ASN A 1 315 ? 24.769 7.161 -18.276 1.00 43.84 315 ASN A O 1
ATOM 2470 N N . THR A 1 316 ? 23.541 8.894 -18.956 1.00 43.12 316 THR A N 1
ATOM 2471 C CA . THR A 1 316 ? 22.352 8.439 -18.208 1.00 43.12 316 THR A CA 1
ATOM 2472 C C . THR A 1 316 ? 21.525 7.481 -19.071 1.00 43.12 316 THR A C 1
ATOM 2474 O O . THR A 1 316 ? 21.024 7.914 -20.114 1.00 43.12 316 THR A O 1
ATOM 2477 N N . PRO A 1 317 ? 21.321 6.207 -18.663 1.00 41.59 317 PRO A N 1
ATOM 2478 C CA . PRO A 1 317 ? 20.334 5.340 -19.298 1.00 41.59 317 PRO A CA 1
ATOM 2479 C C . PRO A 1 317 ? 19.005 6.094 -19.360 1.00 41.59 317 PRO A C 1
ATOM 2481 O O . PRO A 1 317 ? 18.575 6.670 -18.355 1.00 41.59 317 PRO A O 1
ATOM 2484 N N . ARG A 1 318 ? 18.412 6.177 -20.559 1.00 44.97 318 ARG A N 1
ATOM 2485 C CA . ARG A 1 318 ? 17.213 6.984 -20.828 1.00 44.97 318 ARG A CA 1
ATOM 2486 C C . ARG A 1 318 ? 16.188 6.794 -19.697 1.00 44.97 318 ARG A C 1
ATOM 2488 O O . ARG A 1 318 ? 15.659 5.698 -19.557 1.00 44.97 318 ARG A O 1
ATOM 2495 N N . LYS A 1 319 ? 15.902 7.895 -18.981 1.00 45.78 319 LYS A N 1
ATOM 2496 C CA . LYS A 1 319 ? 14.796 8.154 -18.024 1.00 45.78 319 LYS A CA 1
ATOM 2497 C C . LYS A 1 319 ? 15.080 8.206 -16.513 1.00 45.78 319 LYS A C 1
ATOM 2499 O O . LYS A 1 319 ? 14.149 8.535 -15.792 1.00 45.78 319 LYS A O 1
ATOM 2504 N N . LEU A 1 320 ? 16.285 7.951 -15.997 1.00 44.00 320 LEU A N 1
ATOM 2505 C CA . LEU A 1 320 ? 16.413 7.792 -14.531 1.00 44.00 320 LEU A CA 1
ATOM 2506 C C . LEU A 1 320 ? 16.874 9.009 -13.719 1.00 44.00 320 LEU A C 1
ATOM 2508 O O . LEU A 1 320 ? 16.451 9.142 -12.578 1.00 44.00 320 LEU A O 1
ATOM 2512 N N . PHE A 1 321 ? 17.679 9.926 -14.257 1.00 45.44 321 PHE A N 1
ATOM 2513 C CA . PHE A 1 321 ? 18.239 11.005 -13.430 1.00 45.44 321 PHE A CA 1
ATOM 2514 C C . PHE A 1 321 ? 18.554 12.263 -14.238 1.00 45.44 321 PHE A C 1
ATOM 2516 O O . PHE A 1 321 ? 19.710 12.501 -14.553 1.00 45.44 321 PHE A O 1
ATOM 2523 N N . ASN A 1 322 ? 17.553 13.084 -14.560 1.00 40.25 322 ASN A N 1
ATOM 2524 C CA . ASN A 1 322 ? 17.786 14.467 -15.000 1.00 40.25 322 ASN A CA 1
ATOM 2525 C C . ASN A 1 322 ? 16.713 15.390 -14.405 1.00 40.25 322 ASN A C 1
ATOM 2527 O O . ASN A 1 322 ? 15.830 15.853 -15.115 1.00 40.25 322 ASN A O 1
ATOM 2531 N N . ARG A 1 323 ? 16.772 15.651 -13.092 1.00 49.06 323 ARG A N 1
ATOM 2532 C CA . ARG A 1 323 ? 15.972 16.717 -12.472 1.00 49.06 323 ARG A CA 1
ATOM 2533 C C . ARG A 1 323 ? 16.759 17.428 -11.376 1.00 49.06 323 ARG A C 1
ATOM 2535 O O . ARG A 1 323 ? 17.453 16.773 -10.601 1.00 49.06 323 ARG A O 1
ATOM 2542 N N . MET A 1 324 ? 16.661 18.759 -11.315 1.00 34.62 324 MET A N 1
ATOM 2543 C CA . MET A 1 324 ? 17.106 19.514 -10.137 1.00 34.62 324 MET A CA 1
ATOM 2544 C C . MET A 1 324 ? 16.112 19.298 -8.984 1.00 34.62 324 MET A C 1
ATOM 2546 O O . MET A 1 324 ? 14.905 19.280 -9.236 1.00 34.62 324 MET A O 1
ATOM 2550 N N . PRO A 1 325 ? 16.575 19.187 -7.727 1.00 36.16 325 PRO A N 1
ATOM 2551 C CA . PRO A 1 325 ? 15.693 19.239 -6.568 1.00 36.16 325 PRO A CA 1
ATOM 2552 C C . PRO A 1 325 ? 14.926 20.566 -6.558 1.00 36.16 325 PRO A C 1
ATOM 2554 O O . PRO A 1 325 ? 15.525 21.640 -6.653 1.00 36.16 325 PRO A O 1
ATOM 2557 N N . THR A 1 326 ? 13.604 20.512 -6.430 1.00 42.91 326 THR A N 1
ATOM 2558 C CA . THR A 1 326 ? 12.782 21.709 -6.221 1.00 42.91 326 THR A CA 1
ATOM 2559 C C . THR A 1 326 ? 13.171 22.361 -4.891 1.00 42.91 326 THR A C 1
ATOM 2561 O O . THR A 1 326 ? 13.038 21.728 -3.847 1.00 42.91 326 THR A O 1
ATOM 2564 N N . GLY A 1 327 ? 13.662 23.606 -4.929 1.00 38.19 327 GLY A N 1
ATOM 2565 C CA . GLY A 1 327 ? 14.010 24.396 -3.734 1.00 38.19 327 GLY A CA 1
ATOM 2566 C C . GLY A 1 327 ? 15.398 25.045 -3.736 1.00 38.19 327 GLY A C 1
ATOM 2567 O O . GLY A 1 327 ? 15.668 25.893 -2.892 1.00 38.19 327 GLY A O 1
ATOM 2568 N N . LEU A 1 328 ? 16.269 24.718 -4.694 1.00 33.91 328 LEU A N 1
ATOM 2569 C CA . LEU A 1 328 ? 17.523 25.442 -4.915 1.00 33.91 328 LEU A CA 1
ATOM 2570 C C . LEU A 1 328 ? 17.377 26.288 -6.176 1.00 33.91 328 LEU A C 1
ATOM 2572 O O . LEU A 1 328 ? 17.609 25.810 -7.284 1.00 33.91 328 LEU A O 1
ATOM 2576 N N . SER A 1 329 ? 16.993 27.559 -6.021 1.00 35.03 329 SER A N 1
ATOM 2577 C CA . SER A 1 329 ? 17.238 28.516 -7.096 1.00 35.03 329 SER A CA 1
ATOM 2578 C C . SER A 1 329 ? 18.747 28.548 -7.310 1.00 35.03 329 SER A C 1
ATOM 2580 O O . SER A 1 329 ? 19.488 28.867 -6.375 1.00 35.03 329 SER A O 1
ATOM 2582 N N . ALA A 1 330 ? 19.216 28.221 -8.512 1.00 41.06 330 ALA A N 1
ATOM 2583 C CA . ALA A 1 330 ? 20.573 28.549 -8.904 1.00 41.06 330 ALA A CA 1
ATOM 2584 C C . ALA A 1 330 ? 20.683 30.077 -8.876 1.00 41.06 330 ALA A C 1
ATOM 2586 O O . ALA A 1 330 ? 20.325 30.761 -9.835 1.00 41.06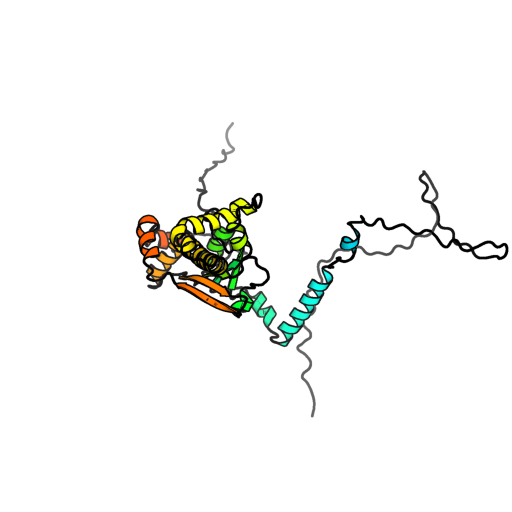 330 ALA A O 1
ATOM 2587 N N . ALA A 1 331 ? 21.121 30.624 -7.742 1.00 35.69 331 ALA A N 1
ATOM 2588 C CA . ALA A 1 331 ? 21.581 31.991 -7.681 1.00 35.69 331 ALA A CA 1
ATOM 2589 C C . ALA A 1 331 ? 22.702 32.085 -8.716 1.00 35.69 331 ALA A C 1
ATOM 2591 O O . ALA A 1 331 ? 23.772 31.499 -8.542 1.00 35.69 331 ALA A O 1
ATOM 2592 N N . LYS A 1 332 ? 22.436 32.776 -9.827 1.00 40.31 332 LYS A N 1
ATOM 2593 C CA . LYS A 1 332 ? 23.475 33.245 -10.739 1.00 40.31 332 LYS A CA 1
ATOM 2594 C C . LYS A 1 332 ? 24.324 34.245 -9.955 1.00 40.31 332 LYS A C 1
ATOM 2596 O O . LYS A 1 332 ? 24.129 35.449 -10.062 1.00 40.31 332 LYS A O 1
ATOM 2601 N N . GLN A 1 333 ? 25.244 33.754 -9.132 1.00 35.59 333 GLN A N 1
ATOM 2602 C CA . GLN A 1 333 ? 26.386 34.550 -8.726 1.00 35.59 333 GLN A CA 1
ATOM 2603 C C . GLN A 1 333 ? 27.306 34.605 -9.939 1.00 35.59 333 GLN A C 1
ATOM 2605 O O . GLN A 1 333 ? 28.102 33.703 -10.193 1.00 35.59 333 GLN A O 1
ATOM 2610 N N . SER A 1 334 ? 27.143 35.661 -10.731 1.00 35.41 334 SER A N 1
ATOM 2611 C CA . SER A 1 334 ? 28.182 36.127 -11.635 1.00 35.41 334 SER A CA 1
ATOM 2612 C C . SER A 1 334 ? 29.371 36.553 -10.776 1.00 35.41 334 SER A C 1
ATOM 2614 O O . SER A 1 334 ? 29.459 37.700 -10.342 1.00 35.41 334 SER A O 1
ATOM 2616 N N . VAL A 1 335 ? 30.260 35.611 -10.474 1.00 34.22 335 VAL A N 1
ATOM 2617 C CA . VAL A 1 335 ? 31.586 35.939 -9.962 1.00 34.22 335 VAL A CA 1
ATOM 2618 C C . VAL A 1 335 ? 32.370 36.473 -11.154 1.00 34.22 335 VAL A C 1
ATOM 2620 O O . VAL A 1 335 ? 32.898 35.716 -11.965 1.00 34.22 335 VAL A O 1
ATOM 2623 N N . SER A 1 336 ? 32.373 37.794 -11.306 1.00 36.03 336 SER A N 1
ATOM 2624 C CA . SER A 1 336 ? 33.336 38.490 -12.148 1.00 36.03 336 SER A CA 1
ATOM 2625 C C . SER A 1 336 ? 34.721 38.284 -11.541 1.00 36.03 336 SER A C 1
ATOM 2627 O O . SER A 1 336 ? 34.995 38.768 -10.442 1.00 36.03 336 SER A O 1
ATOM 2629 N N . LEU A 1 337 ? 35.580 37.539 -12.235 1.00 36.47 337 LEU A N 1
ATOM 2630 C CA . LEU A 1 337 ? 37.010 37.528 -11.942 1.00 36.47 337 LEU A CA 1
ATOM 2631 C C . LEU A 1 337 ? 37.562 38.940 -12.210 1.00 36.47 337 LEU A C 1
ATOM 2633 O O . LEU A 1 337 ? 37.218 39.511 -13.249 1.00 36.47 337 LEU A O 1
ATOM 2637 N N . PRO A 1 338 ? 38.386 39.520 -11.320 1.00 35.75 338 PRO A N 1
ATOM 2638 C CA . PRO A 1 338 ? 39.044 40.783 -11.611 1.00 35.75 338 PRO A CA 1
ATOM 2639 C C . P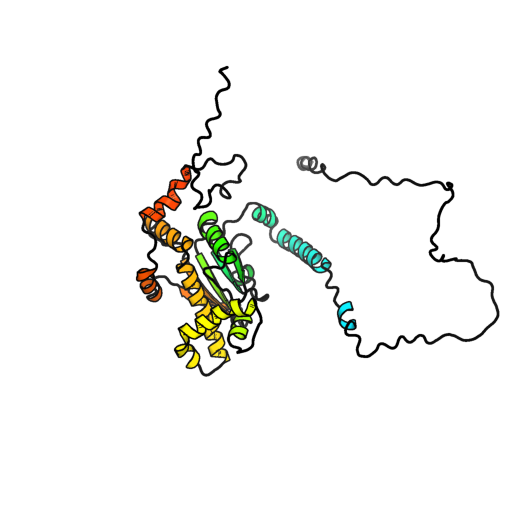RO A 1 338 ? 40.010 40.575 -12.778 1.00 35.75 338 PRO A C 1
ATOM 2641 O O . PRO A 1 338 ? 40.777 39.610 -12.787 1.00 35.75 338 PRO A O 1
ATOM 2644 N N . SER A 1 339 ? 39.956 41.475 -13.756 1.00 39.31 339 SER A N 1
ATOM 2645 C CA . SER A 1 339 ? 40.965 41.588 -14.799 1.00 39.31 339 SER A CA 1
ATOM 2646 C C . SER A 1 339 ? 42.324 41.844 -14.154 1.00 39.31 339 SER A C 1
ATOM 2648 O O . SER A 1 339 ? 42.492 42.800 -13.399 1.00 39.31 339 SER A O 1
ATOM 2650 N N . SER A 1 340 ? 43.288 40.978 -14.449 1.00 46.66 340 SER A N 1
ATOM 2651 C CA . SER A 1 340 ? 44.695 41.337 -14.370 1.00 46.66 340 SER A CA 1
ATOM 2652 C C . SER A 1 340 ? 44.937 42.408 -15.424 1.00 46.66 340 SER A C 1
ATOM 2654 O O . SER A 1 340 ? 44.840 42.082 -16.602 1.00 46.66 340 SER A O 1
ATOM 2656 N N . ASP A 1 341 ? 45.089 43.652 -14.982 1.00 47.09 341 ASP A N 1
ATOM 2657 C CA . ASP A 1 341 ? 45.933 44.715 -15.544 1.00 47.09 341 ASP A CA 1
ATOM 2658 C C . ASP A 1 341 ? 45.516 46.030 -14.862 1.00 47.09 341 ASP A C 1
ATOM 2660 O O . ASP A 1 341 ? 44.395 46.497 -15.054 1.00 47.09 341 ASP A O 1
ATOM 2664 N N . ASP A 1 342 ? 46.357 46.519 -13.942 1.00 41.75 342 ASP A N 1
ATOM 2665 C CA . ASP A 1 342 ? 46.886 47.895 -13.920 1.00 41.75 342 ASP A CA 1
ATOM 2666 C C . ASP A 1 342 ? 47.528 48.240 -12.552 1.00 41.75 342 ASP A C 1
ATOM 2668 O O . ASP A 1 342 ? 46.864 48.238 -11.514 1.00 41.75 342 ASP A O 1
ATOM 2672 N N . GLU A 1 343 ? 48.833 48.543 -12.649 1.00 38.38 343 GLU A N 1
ATOM 2673 C CA . GLU A 1 343 ? 49.781 49.256 -11.752 1.00 38.38 343 GLU A CA 1
ATOM 2674 C C . GLU A 1 343 ? 50.253 48.648 -10.415 1.00 38.38 343 GLU A C 1
ATOM 2676 O O . GLU A 1 343 ? 49.534 48.679 -9.389 1.00 38.38 343 GLU A O 1
#

Secondary structure (DSSP, 8-state):
-------SS-SSSSS---------------S--------PPPP-----------------------TT-TTGGGTT----THHHHHHHHHHHHHHHHH-TTHHHHHHT----SEEEEEE--TT--HHHHHTPPTTTEEEEEEGGG---TT-HHHHHHHHIIIIIS--SEEEEEEETT-HHHHHHTS-S---TTHHHHHHHHHHHHHHTHHHHHH---HHHHHHHHHHHHHHHHHHHHHH-HHHHHHHHHHHHHHS--SSEEEEEEEETTTTEEEEEEE-SS-HHHHHHHHHH----HHHHHHHHHGGGGS---TTS-TTSS--PPTT---------PPPS---

Organism: NCBI:txid464990

Foldseek 3Di:
DDDDDDPDPPPDPPDPDDDDDDDDDDDDDDDDDDDDDDDDDDDDDDDDDDDDDDDDDPPDPPPPPDPPPPCPVVVVDPPPCVVVVVVVVVVVVVQCVVPVCQVVVLVPAAQAQEEEQEEPPPLCDPCVLVVHDPRNYHYDYYQLSAQDQPPPRVLVVLCCCCPQSVHQEYEREFEQPRPLLVVLPDPDDPDPPSNVVSVLLVVLCVVCVVVLVVDPDPSVSSVVSSLSRLVVRLVSVCLRPSQLLQQQQCCVVPVGGPNFYFRWYAYSVPSDIDGSDRCDPPVVVVVVCVPRVPDHNVNSCCVRVVPVPFDDDPPDDPGDDTDDPPPDDPPPPPPDDDDPDDD

InterPro domains:
  IPR001765 Carbonic anhydrase [PF00484] (115-272)
  IPR001765 Carbonic anhydrase [PTHR11002] (69-293)
  IPR001765 Carbonic anhydrase [SM00947] (107-277)
  IPR015892 Carbonic anhydrase, prokaryotic-like, conserved site [PS00705] (159-179)
  IPR036874 Carbonic anhydrase superfamily [G3DSA:3.40.1050.10] (68-302)
  IPR036874 Carbonic anhydrase superfamily [SSF53056] (74-277)

Nearest PDB structures (foldseek):
  4o1k-assembly1_A  TM=9.588E-01  e=3.111E-24  Sordaria macrospora
  5jj8-assembly1_A  TM=9.508E-01  e=4.674E-21  Pseudomonas aeruginosa
  5bq1-assembly1_A  TM=9.489E-01  e=5.270E-21  Pseudomonas aeruginosa
  4o1j-assembly1_A  TM=9.434E-01  e=1.149E-20  Sordaria macrospora
  3ucj-assembly1_A  TM=8.385E-01  e=1.994E-18  Coccomyxa sp. PA

Solvent-accessible surface area (backbone atoms only — not comparable to full-atom values): 22013 Å² total; per-residue (Å²): 135,86,89,90,90,87,86,88,86,86,84,88,87,82,87,89,86,82,90,79,88,88,87,86,81,88,76,90,80,82,92,85,85,85,87,86,84,89,81,90,74,91,81,87,83,87,80,81,90,86,88,90,83,90,80,82,83,88,81,75,84,74,80,75,78,60,99,73,58,83,58,66,74,61,74,79,57,76,78,57,67,64,60,58,57,52,51,49,54,53,48,52,53,53,49,40,71,77,32,78,56,51,66,60,55,64,68,76,59,68,70,24,48,32,36,38,33,24,35,58,55,87,90,58,56,63,47,72,73,72,70,47,60,91,43,43,60,43,78,47,66,37,76,64,30,70,55,55,94,85,38,63,70,61,51,52,50,49,46,44,40,52,72,68,52,52,24,50,31,38,35,24,33,27,42,57,90,40,64,48,62,56,51,44,74,44,98,62,91,70,50,81,72,53,40,69,57,33,43,62,56,40,48,50,46,62,78,43,39,71,68,46,68,69,43,83,49,68,68,60,29,53,50,48,49,37,53,51,44,17,43,54,26,37,51,42,50,60,68,33,67,68,46,44,38,40,19,44,34,34,24,74,75,70,74,47,59,32,49,42,57,30,16,28,33,37,34,83,90,75,72,46,76,43,81,75,45,64,73,73,93,33,69,73,54,58,62,42,46,81,80,62,68,81,59,55,65,64,65,23,39,57,71,69,67,61,65,81,79,57,84,77,61,94,82,60,68,92,81,78,84,85,76,81,72,90,87,67,78,80,74,82,74,79,77,76,75,81,77,91,79,87,136

Mean predicted aligned error: 16.58 Å